Protein AF-A0A6J6YRR7-F1 (afdb_monomer)

Structure (mmCIF, N/CA/C/O backbone):
data_AF-A0A6J6YRR7-F1
#
_entry.id   AF-A0A6J6YRR7-F1
#
loop_
_atom_site.group_PDB
_atom_site.id
_atom_site.type_symbol
_atom_site.label_atom_id
_atom_site.label_alt_id
_at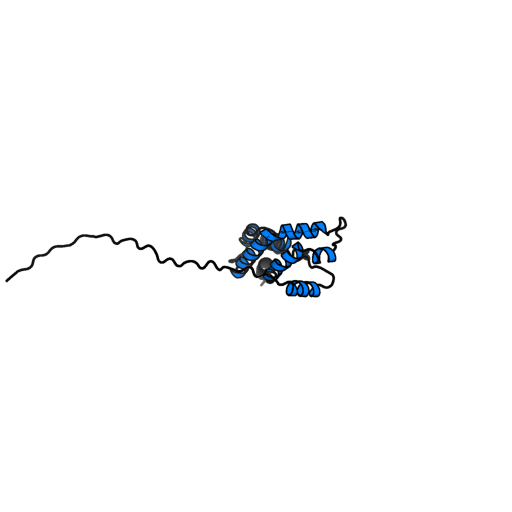om_site.label_comp_id
_atom_site.label_asym_id
_atom_site.label_entity_id
_atom_site.label_seq_id
_atom_site.pdbx_PDB_ins_code
_atom_site.Cartn_x
_atom_site.Cartn_y
_atom_site.Cartn_z
_atom_site.occupancy
_atom_site.B_iso_or_equiv
_atom_site.auth_seq_id
_atom_site.auth_comp_id
_atom_site.auth_asym_id
_atom_site.auth_atom_id
_atom_site.pdbx_PDB_model_num
ATOM 1 N N . MET A 1 1 ? 14.127 -62.989 69.187 1.00 40.19 1 MET A N 1
ATOM 2 C CA . MET A 1 1 ? 12.974 -62.070 69.131 1.00 40.19 1 MET A CA 1
ATOM 3 C C . MET A 1 1 ? 13.536 -60.659 69.086 1.00 40.19 1 MET A C 1
ATOM 5 O O . MET A 1 1 ? 14.248 -60.331 70.026 1.00 40.19 1 MET A O 1
ATOM 9 N N . PRO A 1 2 ? 13.349 -59.886 68.006 1.00 42.28 2 PRO A N 1
ATOM 10 C CA . PRO A 1 2 ? 13.650 -58.460 68.004 1.00 42.28 2 PRO A CA 1
ATOM 11 C C . PRO A 1 2 ? 12.367 -57.626 68.143 1.00 42.28 2 PRO A C 1
ATOM 13 O O . PRO A 1 2 ? 11.357 -57.922 67.504 1.00 42.28 2 PRO A O 1
ATOM 16 N N . GLU A 1 3 ? 12.442 -56.594 68.981 1.00 39.50 3 GLU A N 1
ATOM 17 C CA . GLU A 1 3 ? 11.478 -55.496 69.088 1.00 39.50 3 GLU A CA 1
ATOM 18 C C . GLU A 1 3 ? 11.949 -54.287 68.267 1.00 39.50 3 GLU A C 1
ATOM 20 O O . GLU A 1 3 ? 13.121 -54.160 67.909 1.00 39.50 3 GLU A O 1
ATOM 25 N N . VAL A 1 4 ? 10.979 -53.443 67.934 1.00 43.88 4 VAL A N 1
ATOM 26 C CA . VAL A 1 4 ? 11.021 -52.319 66.996 1.00 43.88 4 VAL A CA 1
ATOM 27 C C . VAL A 1 4 ? 11.189 -51.009 67.767 1.00 43.88 4 VAL A C 1
ATOM 29 O O . VAL A 1 4 ? 10.470 -50.806 68.738 1.00 43.88 4 VAL A O 1
ATOM 32 N N . GLU A 1 5 ? 12.018 -50.080 67.276 1.00 38.06 5 GLU A N 1
ATOM 33 C CA . GLU A 1 5 ? 11.940 -48.653 67.631 1.00 38.06 5 GLU A CA 1
ATOM 34 C C . GLU A 1 5 ? 12.161 -47.723 66.419 1.00 38.06 5 GLU A C 1
ATOM 36 O O . GLU A 1 5 ? 12.874 -48.041 65.468 1.00 38.06 5 GLU A O 1
ATOM 41 N N . CYS A 1 6 ? 11.474 -46.576 66.484 1.00 35.06 6 CYS A N 1
ATOM 42 C CA . CYS A 1 6 ? 11.347 -45.478 65.521 1.00 35.06 6 CYS A CA 1
ATOM 43 C C . CYS A 1 6 ? 12.649 -44.749 65.161 1.00 35.06 6 CYS A C 1
ATOM 45 O O . CYS A 1 6 ? 13.442 -44.454 66.051 1.00 35.06 6 CYS A O 1
ATOM 47 N N . THR A 1 7 ? 12.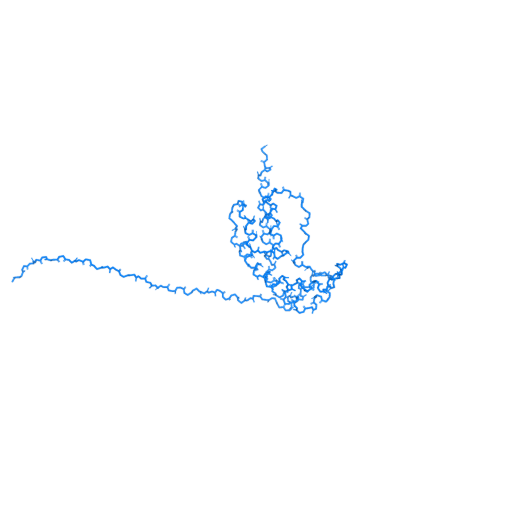739 -44.199 63.937 1.00 35.88 7 THR A N 1
ATOM 48 C CA . THR A 1 7 ? 13.213 -42.808 63.751 1.00 35.88 7 THR A CA 1
ATOM 49 C C . THR A 1 7 ? 12.774 -42.164 62.425 1.00 35.88 7 THR A C 1
ATOM 51 O O . THR A 1 7 ? 12.794 -42.769 61.357 1.00 35.88 7 THR A O 1
ATOM 54 N N . THR A 1 8 ? 12.391 -40.894 62.544 1.00 36.75 8 THR A N 1
ATOM 55 C CA . THR A 1 8 ? 12.019 -39.877 61.550 1.00 36.75 8 THR A CA 1
ATOM 56 C C . THR A 1 8 ? 13.161 -39.537 60.575 1.00 36.75 8 THR A C 1
ATOM 58 O O . THR A 1 8 ? 14.308 -39.443 61.002 1.00 36.75 8 THR A O 1
ATOM 61 N N . THR A 1 9 ? 12.867 -39.276 59.291 1.00 40.22 9 THR A N 1
ATOM 62 C CA . THR A 1 9 ? 13.834 -38.737 58.305 1.00 40.22 9 THR A CA 1
ATOM 63 C C . THR A 1 9 ? 13.429 -37.340 57.823 1.00 40.22 9 THR A C 1
ATOM 65 O O . THR A 1 9 ? 12.266 -37.084 57.517 1.00 40.22 9 THR A O 1
ATOM 68 N N . THR A 1 10 ? 14.423 -36.453 57.783 1.00 35.19 10 THR A N 1
ATOM 69 C CA . THR A 1 10 ? 14.395 -35.023 57.440 1.00 35.19 10 THR A CA 1
ATOM 70 C C . THR A 1 10 ? 14.374 -34.761 55.924 1.00 35.19 10 THR A C 1
ATOM 72 O O . THR A 1 10 ? 14.828 -35.581 55.132 1.00 35.19 10 THR A O 1
ATOM 75 N N . GLN A 1 11 ? 13.876 -33.574 55.557 1.00 31.16 11 GLN A N 1
ATOM 76 C CA . GLN A 1 11 ? 13.869 -32.923 54.238 1.00 31.16 11 GLN A CA 1
ATOM 77 C C . GLN A 1 11 ? 15.124 -33.130 53.368 1.00 31.16 11 GLN A C 1
ATOM 79 O O . GLN A 1 11 ? 16.243 -32.853 53.794 1.00 31.16 11 GLN A O 1
ATOM 84 N N . GLY A 1 12 ? 14.886 -33.439 52.089 1.00 30.11 12 GLY A N 1
ATOM 85 C CA . GLY A 1 12 ? 15.778 -33.155 50.964 1.00 30.11 12 GLY A CA 1
ATOM 86 C C . GLY A 1 12 ? 15.000 -32.396 49.885 1.00 30.11 12 GLY A C 1
ATOM 87 O O . GLY A 1 12 ? 13.940 -32.844 49.449 1.00 30.11 12 GLY A O 1
ATOM 88 N N . ALA A 1 13 ? 15.493 -31.215 49.514 1.00 33.47 13 ALA A N 1
ATOM 89 C CA . ALA A 1 13 ? 14.922 -30.341 48.496 1.00 33.47 13 ALA A CA 1
ATOM 90 C C . ALA A 1 13 ? 14.885 -31.026 47.116 1.00 33.47 13 ALA A C 1
ATOM 92 O O . ALA A 1 13 ? 15.845 -31.683 46.717 1.00 33.47 13 ALA A O 1
ATOM 93 N N . SER A 1 14 ? 13.776 -30.862 46.389 1.00 33.53 14 SER A N 1
ATOM 94 C CA . SER A 1 14 ? 13.636 -31.361 45.016 1.00 33.53 14 SER A CA 1
ATOM 95 C C . SER A 1 14 ? 14.377 -30.462 44.014 1.00 33.53 14 SER A C 1
ATOM 97 O O . SER A 1 14 ? 14.326 -29.239 44.153 1.00 33.53 14 SER A O 1
ATOM 99 N N . PRO A 1 15 ? 15.048 -31.046 43.005 1.00 37.66 15 PRO A N 1
ATOM 100 C CA . PRO A 1 15 ? 15.799 -30.312 41.996 1.00 37.66 15 PRO A CA 1
ATOM 101 C C . PRO A 1 15 ? 14.895 -29.687 40.922 1.00 37.66 15 PRO A C 1
ATOM 103 O O . PRO A 1 15 ? 13.922 -30.283 40.460 1.00 37.66 15 PRO A O 1
ATOM 106 N N . THR A 1 16 ? 15.283 -28.484 40.502 1.00 35.97 16 THR A N 1
ATOM 107 C CA . THR A 1 16 ? 14.819 -27.753 39.318 1.00 35.97 16 THR A CA 1
ATOM 108 C C . THR A 1 16 ? 14.891 -28.625 38.064 1.00 35.97 16 THR A C 1
ATOM 110 O O . THR A 1 16 ? 15.955 -29.140 37.726 1.00 35.97 16 THR A O 1
ATOM 113 N N . THR A 1 17 ? 13.776 -28.758 37.347 1.00 34.59 17 THR A N 1
ATOM 114 C CA . THR A 1 17 ? 13.722 -29.364 36.010 1.00 34.59 17 THR A CA 1
ATOM 115 C C . THR A 1 17 ? 13.742 -28.261 34.956 1.00 34.59 17 THR A C 1
ATOM 117 O O . THR A 1 17 ? 12.788 -27.501 34.812 1.00 34.59 17 THR A O 1
ATOM 120 N N . THR A 1 18 ? 14.849 -28.191 34.220 1.00 34.31 18 THR A N 1
ATOM 121 C CA . THR A 1 18 ? 14.978 -27.469 32.950 1.00 34.31 18 THR A CA 1
ATOM 122 C C . THR A 1 18 ? 14.981 -28.496 31.815 1.00 34.31 18 THR A C 1
ATOM 124 O O . THR A 1 18 ? 15.499 -29.596 31.991 1.00 34.31 18 THR A O 1
ATOM 127 N N . GLN A 1 19 ? 14.468 -28.066 30.658 1.00 30.75 19 GLN A N 1
ATOM 128 C CA . GLN A 1 19 ? 14.579 -28.653 29.315 1.00 30.75 19 GLN A CA 1
ATOM 129 C C . GLN A 1 19 ? 13.568 -29.734 28.897 1.00 30.75 19 GLN A C 1
ATOM 131 O O . GLN A 1 19 ? 13.767 -30.935 29.049 1.00 30.75 19 GLN A O 1
ATOM 136 N N . GLY A 1 20 ? 12.530 -29.260 28.207 1.00 30.28 20 GLY A N 1
ATOM 137 C CA . GLY A 1 20 ? 12.087 -29.848 26.947 1.00 30.28 20 GLY A CA 1
ATOM 138 C C . GLY A 1 20 ? 12.150 -28.756 25.881 1.00 30.28 20 GLY A C 1
ATOM 139 O O . GLY A 1 20 ? 11.204 -27.985 25.740 1.00 30.28 20 GLY A O 1
ATOM 140 N N . ASP A 1 21 ? 13.290 -28.652 25.195 1.00 37.56 21 ASP A N 1
ATOM 141 C CA . ASP A 1 21 ? 13.473 -27.791 24.028 1.00 37.56 21 ASP A CA 1
ATOM 142 C C . ASP A 1 21 ? 12.488 -28.223 22.937 1.00 37.56 21 ASP A C 1
ATOM 144 O O . ASP A 1 21 ? 12.713 -29.195 22.218 1.00 37.56 21 ASP A O 1
ATOM 148 N N . THR A 1 22 ? 11.378 -27.496 22.800 1.00 34.25 22 THR A N 1
ATOM 149 C CA . THR A 1 22 ? 10.656 -27.483 21.528 1.00 34.25 22 THR A CA 1
ATOM 150 C C . THR A 1 22 ? 11.419 -26.506 20.657 1.00 34.25 22 THR A C 1
ATOM 152 O O . THR A 1 22 ? 11.227 -25.295 20.742 1.00 34.25 22 THR A O 1
ATOM 155 N N . GLN A 1 23 ? 12.370 -27.053 19.903 1.00 38.16 23 GLN A N 1
ATOM 156 C CA . GLN A 1 23 ? 13.025 -26.398 18.786 1.00 38.16 23 GLN A CA 1
ATOM 157 C C . GLN A 1 23 ? 11.933 -25.732 17.950 1.00 38.16 23 GLN A C 1
ATOM 159 O O . GLN A 1 23 ? 11.142 -26.400 17.288 1.00 38.16 23 GLN A O 1
ATOM 164 N N . GLY A 1 24 ? 11.828 -24.411 18.093 1.00 35.88 24 GLY A N 1
ATOM 165 C CA . GLY A 1 24 ? 10.937 -23.601 17.295 1.00 35.88 24 GLY A CA 1
ATOM 166 C C . GLY A 1 24 ? 11.372 -23.766 15.854 1.00 35.88 24 GLY A C 1
ATOM 167 O O . GLY A 1 24 ? 12.400 -23.215 15.456 1.00 35.88 24 GLY A O 1
ATOM 168 N N . ASP A 1 25 ? 10.602 -24.537 15.093 1.00 33.16 25 ASP A N 1
ATOM 169 C CA . ASP A 1 25 ? 10.588 -24.430 13.647 1.00 33.16 25 ASP A CA 1
ATOM 170 C C . ASP A 1 25 ? 10.243 -22.977 13.348 1.00 33.16 25 ASP A C 1
ATOM 172 O O . ASP A 1 25 ? 9.086 -22.560 13.356 1.00 33.16 25 ASP A O 1
ATOM 176 N N . THR A 1 26 ? 11.281 -22.166 13.163 1.00 35.84 26 THR A N 1
ATOM 177 C CA . THR A 1 26 ? 11.137 -20.875 12.515 1.00 35.84 26 THR A CA 1
ATOM 178 C C . THR A 1 26 ? 10.636 -21.245 11.130 1.00 35.84 26 THR A C 1
ATOM 180 O O . THR A 1 26 ? 11.387 -21.915 10.411 1.00 35.84 26 THR A O 1
ATOM 183 N N . PRO A 1 27 ? 9.383 -20.925 10.754 1.00 37.59 27 PRO A N 1
ATOM 184 C CA . PRO A 1 27 ? 8.909 -21.262 9.430 1.00 37.59 27 PRO A CA 1
ATOM 185 C C . PRO A 1 27 ? 9.862 -20.574 8.464 1.00 37.59 27 PRO A C 1
ATOM 187 O O . PRO A 1 27 ? 9.909 -19.346 8.372 1.00 37.59 27 PRO A O 1
ATOM 190 N N . THR A 1 28 ? 10.679 -21.383 7.791 1.00 37.84 28 THR A N 1
ATOM 191 C CA . THR A 1 28 ? 11.497 -20.917 6.685 1.00 37.84 28 THR A CA 1
ATOM 192 C C . THR A 1 28 ? 10.497 -20.678 5.573 1.00 37.84 28 THR A C 1
ATOM 194 O O . THR A 1 28 ? 10.196 -21.557 4.771 1.00 37.84 28 THR A O 1
ATOM 197 N N . THR A 1 29 ? 9.876 -19.504 5.613 1.00 47.28 29 THR A N 1
ATOM 198 C CA . THR A 1 29 ? 9.046 -19.010 4.532 1.00 47.28 29 THR A CA 1
ATOM 199 C C . THR A 1 29 ? 10.024 -18.704 3.420 1.00 47.28 29 THR A C 1
ATOM 201 O O . THR A 1 29 ? 10.655 -17.652 3.385 1.00 47.28 29 THR A O 1
ATOM 204 N N . THR A 1 30 ? 10.244 -19.684 2.542 1.00 48.25 30 THR A N 1
ATOM 205 C CA . THR A 1 30 ? 10.817 -19.384 1.237 1.00 48.25 30 THR A CA 1
ATOM 206 C C . THR A 1 30 ? 9.994 -18.222 0.692 1.00 48.25 30 THR A C 1
ATOM 208 O O . THR A 1 30 ? 8.770 -18.370 0.606 1.00 48.25 30 THR A O 1
ATOM 211 N N . PRO A 1 31 ? 10.609 -17.058 0.416 1.00 61.34 31 PRO A N 1
ATOM 212 C CA . PRO A 1 31 ? 9.874 -15.941 -0.140 1.00 61.34 31 PRO A CA 1
ATOM 213 C C . PRO A 1 31 ? 9.195 -16.444 -1.407 1.00 61.34 31 PRO A C 1
ATOM 215 O O . PRO A 1 31 ? 9.868 -16.910 -2.327 1.00 61.34 31 PRO A O 1
ATOM 218 N N . ILE A 1 32 ? 7.866 -16.431 -1.417 1.00 75.12 32 ILE A N 1
ATOM 219 C CA . ILE A 1 32 ? 7.122 -16.698 -2.638 1.00 75.12 32 ILE A CA 1
ATOM 220 C C . ILE A 1 32 ? 7.448 -15.519 -3.546 1.00 75.12 32 ILE A C 1
ATOM 222 O O . ILE A 1 32 ? 7.297 -14.370 -3.136 1.00 75.12 32 ILE A O 1
ATOM 226 N N . THR A 1 33 ? 7.960 -15.801 -4.736 1.00 85.44 33 THR A N 1
ATOM 227 C CA . THR A 1 33 ? 8.219 -14.801 -5.768 1.00 85.44 33 THR A CA 1
ATOM 228 C C . THR A 1 33 ? 7.406 -15.166 -6.995 1.00 85.44 33 THR A C 1
ATOM 230 O O . THR A 1 33 ? 7.372 -16.331 -7.392 1.00 85.44 33 THR A O 1
ATOM 233 N N . ALA A 1 34 ? 6.744 -14.181 -7.595 1.00 85.69 34 ALA A N 1
ATOM 234 C CA . ALA A 1 34 ? 6.052 -14.398 -8.854 1.00 85.69 34 ALA A CA 1
ATOM 235 C C . ALA A 1 34 ? 7.066 -14.659 -9.976 1.00 85.69 34 ALA A C 1
ATOM 237 O O . ALA A 1 34 ? 8.134 -14.040 -10.056 1.00 85.69 34 ALA A O 1
ATOM 238 N N . SER A 1 35 ? 6.727 -15.605 -10.839 1.00 89.12 35 SER A N 1
ATOM 239 C CA . SER A 1 35 ? 7.466 -15.927 -12.049 1.00 89.12 35 SER A CA 1
ATOM 240 C C . SER A 1 35 ? 7.351 -14.809 -13.088 1.00 89.12 35 SER A C 1
ATOM 242 O O . SER A 1 35 ? 6.430 -13.994 -13.064 1.00 89.12 35 SER A O 1
ATOM 244 N N . ASN A 1 36 ? 8.263 -14.796 -14.066 1.00 86.94 36 ASN A N 1
ATOM 245 C CA . ASN A 1 36 ? 8.164 -13.860 -15.192 1.00 86.94 36 ASN A CA 1
ATOM 246 C C . ASN A 1 36 ? 6.840 -14.010 -15.956 1.00 86.94 36 ASN A C 1
ATOM 248 O O . ASN A 1 36 ? 6.305 -13.003 -16.395 1.00 86.94 36 ASN A O 1
ATOM 252 N N . GLY A 1 37 ? 6.306 -15.234 -16.070 1.00 87.88 37 GLY A N 1
ATOM 253 C CA . GLY A 1 37 ? 5.009 -15.473 -16.705 1.00 87.88 37 GLY A CA 1
ATOM 254 C C . GLY A 1 37 ? 3.865 -14.796 -15.951 1.00 87.88 37 GLY A C 1
ATOM 255 O O . GLY A 1 37 ? 3.089 -14.074 -16.557 1.00 87.88 37 GLY A O 1
ATOM 256 N N . GLU A 1 38 ? 3.820 -14.930 -14.622 1.00 89.94 38 GLU A N 1
ATOM 257 C CA . GLU A 1 38 ? 2.808 -14.256 -13.791 1.00 89.94 38 GLU A CA 1
ATOM 258 C C . GLU A 1 38 ? 2.916 -12.726 -13.855 1.00 89.94 38 GLU A C 1
ATOM 260 O O . GLU A 1 38 ? 1.902 -12.031 -13.852 1.00 89.94 38 GLU A O 1
ATOM 265 N N . ILE A 1 39 ? 4.138 -12.193 -13.938 1.00 89.62 39 ILE A N 1
ATOM 266 C CA . ILE A 1 39 ? 4.376 -10.754 -14.114 1.00 89.62 39 ILE A CA 1
ATOM 267 C C . ILE A 1 39 ? 3.859 -10.286 -15.477 1.00 89.62 39 ILE A C 1
ATOM 269 O O . ILE A 1 39 ? 3.186 -9.260 -15.555 1.00 89.62 39 ILE A O 1
ATOM 273 N N . ASP A 1 40 ? 4.164 -11.027 -16.542 1.00 88.88 40 ASP A N 1
ATOM 274 C CA . ASP A 1 40 ? 3.745 -10.701 -17.906 1.00 88.88 40 ASP A CA 1
ATOM 275 C C . ASP A 1 40 ? 2.217 -10.775 -18.047 1.00 88.88 40 ASP A C 1
ATOM 277 O O . ASP A 1 40 ? 1.609 -9.857 -18.597 1.00 88.88 40 ASP A O 1
ATOM 281 N N . ASP A 1 41 ? 1.593 -11.808 -17.476 1.00 89.00 41 ASP A N 1
ATOM 282 C CA . ASP A 1 41 ? 0.139 -11.973 -17.440 1.00 89.00 41 ASP A CA 1
ATOM 283 C C . ASP A 1 41 ? -0.534 -10.842 -16.656 1.00 89.00 41 ASP A C 1
ATOM 285 O O . ASP A 1 41 ? -1.543 -10.291 -17.102 1.00 89.00 41 ASP A O 1
ATOM 289 N N . TRP A 1 42 ? 0.025 -10.461 -15.501 1.00 87.12 42 TRP A N 1
ATOM 290 C CA . TRP A 1 42 ? -0.490 -9.339 -14.720 1.00 87.12 42 TRP A CA 1
ATOM 291 C C . TRP A 1 42 ? -0.386 -8.026 -15.496 1.00 87.12 42 TRP A C 1
ATOM 293 O O . TRP A 1 42 ? -1.356 -7.277 -15.547 1.00 87.12 42 TRP A O 1
ATOM 303 N N . LEU A 1 43 ? 0.751 -7.758 -16.145 1.00 85.50 43 LEU A N 1
ATOM 304 C CA . LEU A 1 43 ? 0.954 -6.554 -16.955 1.00 85.50 43 LEU A CA 1
ATOM 305 C C . LEU A 1 43 ? 0.007 -6.502 -18.162 1.00 85.50 43 LEU A C 1
ATOM 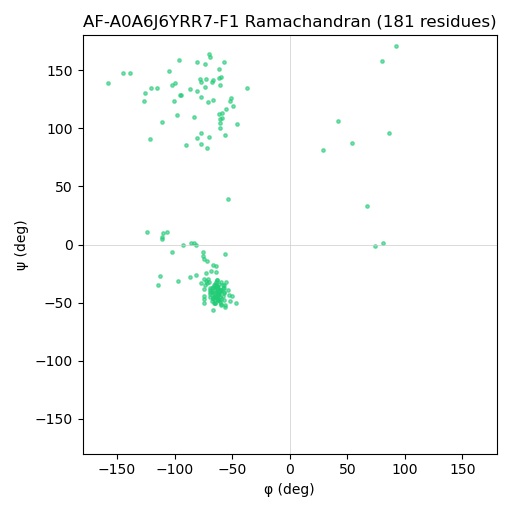307 O O . LEU A 1 43 ? -0.549 -5.445 -18.458 1.00 85.50 43 LEU A O 1
ATOM 311 N N . ALA A 1 44 ? -0.224 -7.635 -18.830 1.00 85.94 44 ALA A N 1
ATOM 312 C CA . ALA A 1 44 ? -1.136 -7.726 -19.968 1.00 85.94 44 ALA A CA 1
ATOM 313 C C . ALA A 1 44 ? -2.593 -7.402 -19.590 1.00 85.94 44 ALA A C 1
ATOM 315 O O . ALA A 1 44 ? -3.333 -6.847 -20.399 1.00 85.94 44 ALA A O 1
ATOM 316 N N . GLN A 1 45 ? -3.003 -7.691 -18.350 1.00 83.25 45 GLN A N 1
ATOM 317 C CA . GLN A 1 45 ? -4.347 -7.385 -17.842 1.00 83.25 45 GLN A CA 1
ATOM 318 C C . GLN A 1 45 ? -4.569 -5.898 -17.516 1.00 83.25 45 GLN A C 1
ATOM 320 O O . GLN A 1 45 ? -5.685 -5.519 -17.161 1.00 83.25 45 GLN A O 1
ATOM 325 N N . LYS A 1 46 ? -3.531 -5.055 -17.589 1.00 76.75 46 LYS A N 1
ATOM 326 C CA . LYS A 1 46 ? -3.594 -3.641 -17.187 1.00 76.75 46 LYS A CA 1
ATOM 327 C C . LYS A 1 46 ? -3.600 -2.635 -18.350 1.00 76.75 46 LYS A C 1
ATOM 329 O O . LYS A 1 46 ? -3.495 -1.440 -18.111 1.00 76.75 46 LYS A O 1
ATOM 334 N N . ASP A 1 47 ? -3.777 -3.123 -19.579 1.00 57.22 47 ASP A N 1
ATOM 335 C CA . ASP A 1 47 ? -4.083 -2.389 -20.824 1.00 57.22 47 ASP A CA 1
ATOM 336 C C . ASP A 1 47 ? -3.570 -0.933 -20.906 1.00 57.22 47 ASP A C 1
ATOM 338 O O . ASP A 1 47 ? -4.292 0.032 -20.656 1.00 57.22 47 ASP A O 1
ATOM 342 N N . GLY A 1 48 ? -2.288 -0.762 -21.249 1.00 55.00 48 GLY A N 1
ATOM 343 C CA . GLY A 1 48 ? -1.694 0.555 -21.533 1.00 55.00 48 GLY A CA 1
ATOM 344 C C . GLY A 1 48 ? -1.427 1.444 -20.312 1.00 55.00 48 GLY A C 1
ATOM 345 O O . GLY A 1 48 ? -0.866 2.529 -20.459 1.00 55.00 48 GLY A O 1
ATOM 346 N N . PHE A 1 49 ? -1.767 0.980 -19.111 1.00 58.59 49 PHE A N 1
ATOM 347 C CA . PHE A 1 49 ? -1.463 1.632 -17.847 1.00 58.59 49 PHE A CA 1
ATOM 348 C C . PHE A 1 49 ? -0.729 0.643 -16.947 1.00 58.59 49 PHE A C 1
ATOM 350 O O . PHE A 1 49 ? -1.163 -0.487 -16.746 1.00 58.59 49 PHE A O 1
ATOM 357 N N . VAL A 1 50 ? 0.394 1.051 -16.367 1.00 58.38 50 VAL A N 1
ATOM 358 C CA . VAL A 1 50 ? 0.896 0.337 -15.195 1.00 58.38 50 VAL A CA 1
ATOM 359 C C . VAL A 1 50 ? 0.130 0.922 -14.018 1.00 58.38 50 VAL A C 1
ATOM 361 O O . VAL A 1 50 ? 0.385 2.086 -13.702 1.00 58.38 50 VAL A O 1
ATOM 364 N N . PRO A 1 51 ? -0.800 0.193 -13.367 1.00 58.66 51 PRO A N 1
ATOM 365 C CA . PRO A 1 51 ? -1.310 0.649 -12.095 1.00 58.66 51 PRO A CA 1
ATOM 366 C C . PRO A 1 51 ? -0.105 0.742 -11.197 1.00 58.66 51 PRO A C 1
ATOM 368 O O . PRO A 1 51 ? 0.552 -0.264 -10.930 1.00 58.66 51 PRO A O 1
ATOM 371 N N . ASP A 1 52 ? 0.221 1.968 -10.813 1.00 65.81 52 ASP A N 1
ATOM 372 C CA . ASP A 1 52 ? 1.141 2.178 -9.727 1.00 65.81 52 ASP A CA 1
ATOM 373 C C . ASP A 1 52 ? 0.475 1.512 -8.517 1.00 65.81 52 ASP A C 1
ATOM 375 O O . ASP A 1 52 ? -0.559 1.987 -8.041 1.00 65.81 52 ASP A O 1
ATOM 379 N N . PRO A 1 53 ? 0.999 0.365 -8.050 1.00 64.62 53 PRO A N 1
ATOM 380 C CA . PRO A 1 53 ? 0.327 -0.404 -7.010 1.00 64.62 53 PRO A CA 1
ATOM 381 C C . PRO A 1 53 ? 0.308 0.355 -5.677 1.00 64.62 53 PRO A C 1
ATOM 383 O O . PRO A 1 53 ? -0.490 0.057 -4.784 1.00 64.62 53 PRO A O 1
ATOM 386 N N . MET A 1 54 ? 1.181 1.358 -5.573 1.00 71.06 54 MET A N 1
ATOM 387 C CA . MET A 1 54 ? 1.340 2.284 -4.466 1.00 71.06 54 MET A CA 1
ATOM 388 C C . MET A 1 54 ? 0.708 3.651 -4.763 1.00 71.06 54 MET A C 1
ATOM 390 O O . MET A 1 54 ? 0.581 4.468 -3.865 1.00 71.06 54 MET A O 1
ATOM 394 N N . TYR A 1 55 ? 0.221 3.911 -5.974 1.00 65.44 55 TYR A N 1
ATOM 395 C CA . TYR A 1 55 ? -0.587 5.089 -6.247 1.00 65.44 55 TYR A CA 1
ATOM 396 C C . TYR A 1 55 ? -2.037 4.771 -5.946 1.00 65.44 55 TYR A C 1
ATOM 398 O O . TYR A 1 55 ? -2.603 3.739 -6.319 1.00 65.44 55 TYR A O 1
ATOM 406 N N . GLY A 1 56 ? -2.643 5.703 -5.251 1.00 56.12 56 GLY A N 1
ATOM 407 C CA . GLY A 1 56 ? -4.068 5.892 -5.243 1.00 56.12 56 GLY A CA 1
ATOM 408 C C . GLY A 1 56 ? -4.287 7.387 -5.134 1.00 56.12 56 GLY A C 1
ATOM 409 O O . GLY A 1 56 ? -3.499 8.103 -4.504 1.00 56.12 56 GLY A O 1
ATOM 410 N N . ASP A 1 57 ? -5.361 7.847 -5.742 1.00 55.69 57 ASP A N 1
ATOM 411 C CA . ASP A 1 57 ? -6.118 8.927 -5.142 1.00 55.69 57 ASP A CA 1
ATOM 412 C C . ASP A 1 57 ? -6.992 8.253 -4.069 1.00 55.69 57 ASP A C 1
ATOM 414 O O . ASP A 1 57 ? -7.600 7.223 -4.388 1.00 55.69 57 ASP A O 1
ATOM 418 N N . PRO A 1 58 ? -7.054 8.757 -2.823 1.00 53.72 58 PRO A N 1
ATOM 419 C CA . PRO A 1 58 ? -7.981 8.230 -1.828 1.00 53.72 58 PRO A CA 1
ATOM 420 C C . PRO A 1 58 ? -9.451 8.257 -2.282 1.00 53.72 58 PRO A C 1
ATOM 422 O O . PRO A 1 58 ? -10.277 7.675 -1.591 1.00 53.72 58 PRO A O 1
ATOM 425 N N . ALA A 1 59 ? -9.754 8.885 -3.430 1.00 46.97 59 ALA A N 1
ATOM 426 C CA . ALA A 1 59 ? -11.055 8.962 -4.079 1.00 46.97 59 ALA A CA 1
ATOM 427 C C . ALA A 1 59 ? -12.111 9.500 -3.114 1.00 46.97 59 ALA A C 1
ATOM 429 O O . ALA A 1 59 ? -12.804 8.755 -2.436 1.00 46.97 59 ALA A O 1
ATOM 430 N N . ASP A 1 60 ? -12.192 10.828 -3.093 1.00 47.97 60 ASP A N 1
ATOM 431 C CA . ASP A 1 60 ? -13.173 11.664 -2.416 1.00 47.97 60 ASP A CA 1
ATOM 432 C C . ASP A 1 60 ? -13.588 11.254 -0.987 1.00 47.97 60 ASP A C 1
ATOM 434 O O . ASP A 1 60 ? -14.426 10.388 -0.743 1.00 47.97 60 ASP A O 1
ATOM 438 N N . TYR A 1 61 ? -13.064 12.046 -0.050 1.00 55.59 61 TYR A N 1
ATOM 439 C CA . TYR A 1 61 ? -13.357 12.202 1.379 1.00 55.59 61 TYR A CA 1
ATOM 440 C C . TYR A 1 61 ? -14.839 12.475 1.741 1.00 55.59 61 TYR A C 1
ATOM 442 O O . TYR A 1 61 ? -15.124 13.324 2.586 1.00 55.59 61 TYR A O 1
ATOM 450 N N . TYR A 1 62 ? -15.811 11.838 1.086 1.00 51.00 62 TYR A N 1
ATOM 451 C CA . TYR A 1 62 ? -17.229 12.174 1.245 1.00 51.00 62 TYR A CA 1
ATOM 452 C C . T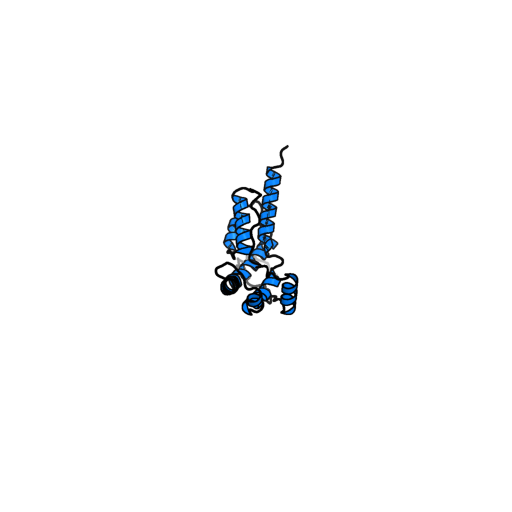YR A 1 62 ? -17.824 11.744 2.594 1.00 51.00 62 TYR A C 1
ATOM 454 O O . TYR A 1 62 ? -18.902 12.221 2.947 1.00 51.00 62 TYR A O 1
ATOM 462 N N . GLU A 1 63 ? -17.141 10.890 3.359 1.00 63.25 63 GLU A N 1
ATOM 463 C CA . GLU A 1 63 ? -17.625 10.392 4.648 1.00 63.25 63 GLU A CA 1
ATOM 464 C C . GLU A 1 63 ? -16.782 10.963 5.799 1.00 63.25 63 GLU A C 1
ATOM 466 O O . GLU A 1 63 ? -15.645 10.560 6.030 1.00 63.25 63 GLU A O 1
ATOM 471 N N . ASP A 1 64 ? -17.346 11.930 6.532 1.00 76.75 64 ASP A N 1
ATOM 472 C CA . ASP A 1 64 ? -16.784 12.393 7.804 1.00 76.75 64 ASP A CA 1
ATOM 473 C C . ASP A 1 64 ? -17.107 11.368 8.902 1.00 76.75 64 ASP A C 1
ATOM 475 O O . ASP A 1 64 ? -18.193 11.359 9.490 1.00 76.75 64 ASP A O 1
ATOM 479 N N . PHE A 1 65 ? -16.156 10.471 9.164 1.00 75.50 65 PHE A N 1
ATOM 480 C CA . PHE A 1 65 ? -16.254 9.478 10.236 1.00 75.50 65 PHE A CA 1
ATOM 481 C C . PHE A 1 65 ? -15.881 10.038 11.626 1.00 75.50 65 PHE A C 1
ATOM 483 O O . PHE A 1 65 ? -15.927 9.305 12.622 1.00 75.50 65 PHE A O 1
ATOM 490 N N . GLY A 1 66 ? -15.506 11.320 11.712 1.00 84.62 66 GLY A N 1
ATOM 491 C CA . GLY A 1 66 ? -14.910 11.955 12.885 1.00 84.62 66 GLY A CA 1
ATOM 492 C C . GLY A 1 66 ? -13.408 11.684 13.038 1.00 84.62 66 GLY A C 1
ATOM 493 O O . GLY A 1 66 ? -12.884 10.684 12.546 1.00 84.62 66 GLY A O 1
ATOM 494 N N . ASP A 1 67 ? -12.723 12.567 13.771 1.00 88.00 67 ASP A N 1
ATOM 495 C CA . ASP A 1 67 ? -11.253 12.678 13.830 1.00 88.00 67 ASP A CA 1
ATOM 496 C C . ASP A 1 67 ? -10.511 11.348 14.020 1.00 88.00 67 ASP A C 1
ATOM 498 O O . ASP A 1 67 ? -9.619 11.020 13.242 1.00 88.00 67 ASP A O 1
ATOM 502 N N . VAL A 1 68 ? -10.908 10.546 15.014 1.00 89.12 68 VAL A N 1
ATOM 503 C CA . VAL A 1 68 ? -10.244 9.267 15.331 1.00 89.12 68 VAL A CA 1
ATOM 504 C C . VAL A 1 68 ? -10.342 8.275 14.168 1.00 89.12 68 VAL A C 1
ATOM 506 O O . VAL A 1 68 ? -9.390 7.564 13.855 1.00 89.12 68 VAL A O 1
ATOM 509 N N . CYS A 1 69 ? -11.500 8.223 13.513 1.00 90.00 69 CYS A N 1
ATOM 510 C CA . CYS A 1 69 ? -11.706 7.337 12.378 1.00 90.00 69 CYS A CA 1
ATOM 511 C C . CYS A 1 69 ? -11.004 7.846 11.121 1.00 90.00 69 CYS A C 1
ATOM 513 O O . CYS A 1 69 ? -10.420 7.047 10.392 1.00 90.00 69 CYS A O 1
ATOM 515 N N . MET A 1 70 ? -11.005 9.161 10.900 1.00 88.56 70 MET A N 1
ATOM 516 C CA . MET A 1 70 ? -10.273 9.776 9.795 1.00 88.56 70 MET A CA 1
ATOM 517 C C . MET A 1 70 ? -8.759 9.581 9.934 1.00 88.56 70 MET A C 1
ATOM 519 O O . MET A 1 70 ? -8.086 9.332 8.934 1.00 88.56 70 MET A O 1
ATOM 523 N N . GLU A 1 71 ? -8.218 9.614 11.154 1.00 91.38 71 GLU A N 1
ATOM 524 C CA . GLU A 1 71 ? -6.808 9.315 11.416 1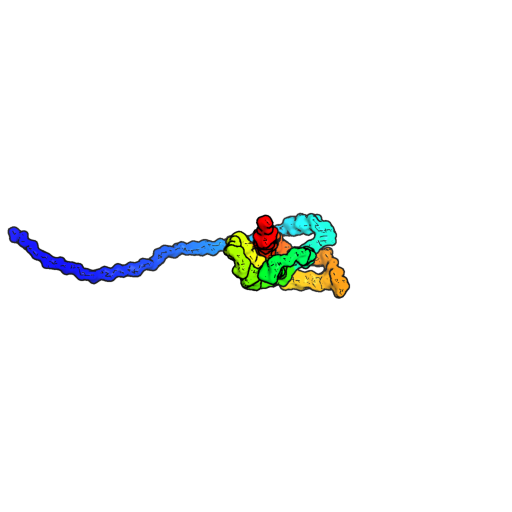.00 91.38 71 GLU A CA 1
ATOM 525 C C . GLU A 1 71 ? -6.465 7.855 11.086 1.00 91.38 71 GLU A C 1
ATOM 527 O O . GLU A 1 71 ? -5.531 7.599 10.323 1.00 91.38 71 GLU A O 1
ATOM 532 N N . ALA A 1 72 ? -7.248 6.894 11.584 1.00 92.12 72 ALA A N 1
ATOM 533 C CA . ALA A 1 72 ? -7.049 5.475 11.289 1.00 92.12 72 ALA A CA 1
ATOM 534 C C . ALA A 1 72 ? -7.167 5.160 9.788 1.00 92.12 72 ALA A C 1
ATOM 536 O O . ALA A 1 72 ? -6.332 4.4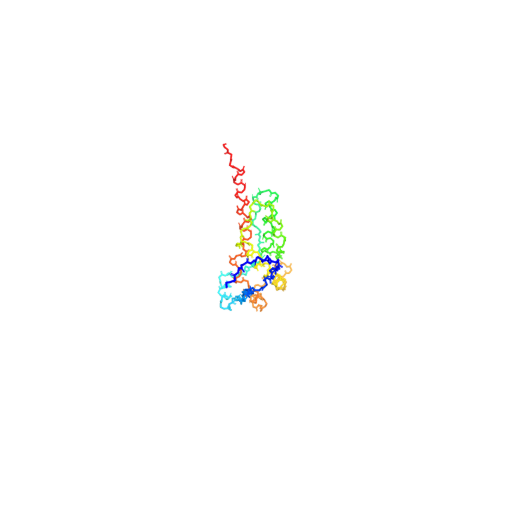50 9.216 1.00 92.12 72 ALA A O 1
ATOM 537 N N . TRP A 1 73 ? -8.191 5.712 9.138 1.00 90.44 73 TRP A N 1
ATOM 538 C CA . TRP A 1 73 ? -8.435 5.562 7.707 1.00 90.44 73 TRP A CA 1
ATOM 539 C C . TRP A 1 73 ? -7.285 6.144 6.877 1.00 90.44 73 TRP A C 1
ATOM 541 O O . TRP A 1 73 ? -6.737 5.464 6.008 1.00 90.44 73 TRP A O 1
ATOM 551 N N . GLY A 1 74 ? -6.842 7.362 7.203 1.00 89.62 74 GLY A N 1
ATOM 552 C CA . GLY A 1 74 ? -5.731 8.020 6.521 1.00 89.62 74 GLY A CA 1
ATOM 553 C C . GLY A 1 74 ? -4.407 7.282 6.708 1.00 89.62 74 GLY A C 1
ATOM 554 O O . GLY A 1 74 ? -3.692 7.041 5.741 1.00 89.62 74 GLY A O 1
ATOM 555 N N . LYS A 1 75 ? -4.083 6.847 7.929 1.00 92.81 75 LYS A N 1
ATOM 556 C CA . LYS A 1 75 ? -2.811 6.161 8.208 1.00 92.81 75 LYS A CA 1
ATOM 557 C C . LYS A 1 75 ? -2.731 4.777 7.574 1.00 92.81 75 LYS A C 1
ATOM 559 O O . LYS A 1 75 ? -1.676 4.402 7.066 1.00 92.81 75 LYS A O 1
ATOM 564 N N . THR A 1 76 ? -3.836 4.035 7.545 1.00 92.12 76 THR A N 1
ATOM 565 C CA . THR A 1 76 ? -3.902 2.757 6.816 1.00 92.12 76 THR A CA 1
ATOM 566 C C . THR A 1 76 ? -3.783 2.955 5.305 1.00 92.12 76 THR A C 1
ATOM 568 O O . THR A 1 76 ? -3.079 2.192 4.652 1.00 92.12 76 THR A O 1
ATOM 571 N N . TYR A 1 77 ? -4.350 4.028 4.754 1.00 89.38 77 TYR A N 1
ATOM 572 C CA . TYR A 1 77 ? -4.161 4.392 3.350 1.00 89.38 77 TYR A CA 1
ATOM 573 C C . TYR A 1 77 ? -2.701 4.762 3.022 1.00 89.38 77 TYR A C 1
ATOM 575 O O . TYR A 1 77 ? -2.098 4.236 2.085 1.00 89.38 77 TYR A O 1
ATOM 583 N N . GLU A 1 78 ? -2.094 5.648 3.818 1.00 88.75 78 GLU A N 1
ATOM 584 C CA . GLU A 1 78 ? -0.692 6.062 3.670 1.00 88.75 78 GLU A CA 1
ATOM 585 C C . GLU A 1 78 ? 0.272 4.872 3.793 1.00 88.75 78 GLU A C 1
ATOM 587 O O . GLU A 1 78 ? 1.313 4.828 3.140 1.00 88.75 78 GLU A O 1
ATOM 592 N N . PHE A 1 79 ? -0.069 3.873 4.597 1.00 89.94 79 PHE A N 1
ATOM 593 C CA . PHE A 1 79 ? 0.679 2.625 4.686 1.00 89.94 7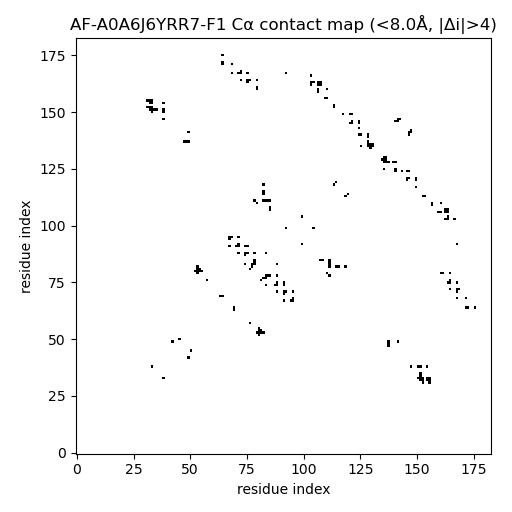9 PHE A CA 1
ATOM 594 C C . PHE A 1 79 ? 0.656 1.820 3.393 1.00 89.94 79 PHE A C 1
ATOM 596 O O . PHE A 1 79 ? 1.696 1.348 2.926 1.00 89.94 79 PHE A O 1
ATOM 603 N N . GLU A 1 80 ? -0.510 1.717 2.772 1.00 85.50 80 GLU A N 1
ATOM 604 C CA . GLU A 1 80 ? -0.712 0.956 1.543 1.00 85.50 80 GLU A CA 1
ATOM 605 C C . GLU A 1 80 ? -0.104 1.637 0.320 1.00 85.50 80 GLU A C 1
ATOM 607 O O . GLU A 1 80 ? 0.329 0.954 -0.612 1.00 85.50 80 GLU A O 1
ATOM 612 N N . LYS A 1 81 ? -0.076 2.974 0.325 1.00 83.88 81 LYS A N 1
ATOM 613 C CA . LYS A 1 81 ? 0.237 3.796 -0.850 1.00 83.88 81 LYS A CA 1
ATOM 614 C C . LYS A 1 81 ? 1.534 4.591 -0.733 1.00 83.88 81 LYS A C 1
ATOM 616 O O . LYS A 1 81 ? 2.273 4.746 -1.695 1.00 83.88 81 LYS A O 1
ATOM 621 N N . LEU A 1 82 ? 1.875 5.065 0.457 1.00 82.94 82 LEU A N 1
ATOM 622 C CA . LEU A 1 82 ? 3.023 5.954 0.666 1.00 82.94 82 LEU A CA 1
ATOM 623 C C . LEU A 1 82 ? 4.170 5.295 1.439 1.00 82.94 82 LEU A C 1
ATOM 625 O O . LEU A 1 82 ? 5.151 5.972 1.758 1.00 82.94 82 LEU A O 1
ATOM 629 N N . GLY A 1 83 ? 4.072 3.991 1.710 1.00 80.62 83 GLY A N 1
ATOM 630 C CA . GLY A 1 83 ? 5.115 3.228 2.390 1.00 80.62 83 GLY A CA 1
ATOM 631 C C . GLY A 1 83 ? 5.308 3.638 3.850 1.00 80.62 83 GLY A C 1
ATOM 632 O O . GLY A 1 83 ? 6.440 3.613 4.335 1.00 80.62 83 GLY A O 1
ATOM 633 N N . LEU A 1 84 ? 4.228 4.043 4.531 1.00 85.81 84 LEU A N 1
ATOM 634 C CA . LEU A 1 84 ? 4.252 4.359 5.962 1.00 85.81 84 LEU A CA 1
ATOM 635 C C . LEU A 1 84 ? 4.747 3.159 6.794 1.00 85.81 84 LEU A C 1
ATOM 637 O O . LEU A 1 84 ? 4.694 2.004 6.360 1.00 85.81 84 LEU A O 1
ATOM 641 N N . GLY A 1 85 ? 5.251 3.430 7.997 1.00 89.62 85 GLY A N 1
ATOM 642 C CA . GLY A 1 85 ? 5.724 2.400 8.908 1.00 89.62 85 GLY A CA 1
ATOM 643 C C . GLY A 1 85 ? 4.585 1.607 9.547 1.00 89.62 85 GLY A C 1
ATOM 644 O O . GLY A 1 85 ? 3.467 2.084 9.725 1.00 89.62 85 GLY A O 1
ATOM 645 N N . ARG A 1 86 ? 4.910 0.381 9.961 1.00 94.31 86 ARG A N 1
ATOM 646 C CA . ARG A 1 86 ? 4.021 -0.493 10.737 1.00 94.31 86 ARG A CA 1
ATOM 647 C C . ARG A 1 86 ? 3.453 0.190 11.981 1.00 94.31 86 ARG A C 1
ATOM 649 O O . ARG A 1 86 ? 2.260 0.088 12.249 1.00 94.31 86 ARG A O 1
ATOM 656 N N . ASP A 1 87 ? 4.318 0.827 12.763 1.00 95.88 87 ASP A N 1
ATOM 657 C CA . ASP A 1 87 ? 3.938 1.349 14.075 1.00 95.88 87 ASP A CA 1
ATOM 658 C C . ASP A 1 87 ? 2.990 2.545 13.949 1.00 95.88 87 ASP A C 1
ATOM 660 O O . ASP A 1 87 ? 2.069 2.667 14.749 1.00 95.88 87 ASP A O 1
ATOM 664 N N . ASP A 1 88 ? 3.126 3.354 12.895 1.00 93.88 88 ASP A N 1
ATOM 665 C CA . ASP A 1 88 ? 2.192 4.447 12.607 1.00 93.88 88 ASP A CA 1
ATOM 666 C C . ASP A 1 88 ? 0.764 3.925 12.382 1.00 93.88 88 ASP A C 1
ATOM 668 O O . ASP A 1 88 ? -0.198 4.492 12.896 1.00 93.88 88 ASP A O 1
ATOM 672 N N . VAL A 1 89 ? 0.619 2.805 11.665 1.00 94.44 89 VAL A N 1
ATOM 673 C CA . VAL A 1 89 ? -0.684 2.161 11.440 1.00 94.44 89 VAL A CA 1
ATOM 674 C C . VAL A 1 89 ? -1.262 1.612 12.730 1.00 94.44 89 VAL A C 1
ATOM 676 O O . VAL A 1 89 ? -2.447 1.784 13.002 1.00 94.44 89 VAL A O 1
ATOM 679 N N . LEU A 1 90 ? -0.446 0.924 13.528 1.00 96.25 90 LEU A N 1
ATOM 680 C CA . LEU A 1 90 ? -0.929 0.325 14.768 1.00 96.25 90 LEU A CA 1
ATOM 681 C C . LEU A 1 90 ? -1.341 1.384 15.787 1.00 96.25 90 LEU A C 1
ATOM 683 O O . LEU A 1 90 ? -2.383 1.219 16.414 1.00 96.25 90 LEU A O 1
ATOM 687 N N . ASN A 1 91 ? -0.582 2.475 15.891 1.00 96.12 91 ASN A N 1
ATOM 688 C CA . ASN A 1 91 ? -0.928 3.612 16.738 1.00 96.12 91 ASN A CA 1
ATOM 689 C C . ASN A 1 91 ? -2.232 4.277 16.281 1.00 96.12 91 ASN A C 1
ATOM 691 O O . ASN A 1 91 ? -3.021 4.695 17.118 1.00 96.12 91 ASN A O 1
ATOM 695 N N . ALA A 1 92 ? -2.493 4.337 14.973 1.00 94.75 92 ALA A N 1
ATOM 696 C CA . ALA A 1 92 ? -3.737 4.893 14.445 1.00 94.75 92 ALA A CA 1
ATOM 697 C C . ALA A 1 92 ? -4.947 3.957 14.632 1.00 94.75 92 ALA A C 1
ATOM 699 O O . ALA A 1 92 ? -6.074 4.420 14.777 1.00 94.75 92 ALA A O 1
ATOM 700 N N . LEU A 1 93 ? -4.734 2.636 14.644 1.00 95.19 93 LEU A N 1
ATOM 701 C CA . LEU A 1 93 ? -5.791 1.648 14.888 1.00 95.19 93 LEU A CA 1
ATOM 702 C C . LEU A 1 93 ? -6.103 1.448 16.380 1.00 95.19 93 LEU A C 1
ATOM 704 O O . LEU A 1 93 ? -7.219 1.046 16.699 1.00 95.19 93 LEU A O 1
ATOM 708 N N . GLU A 1 94 ? -5.150 1.700 17.284 1.00 95.75 94 GLU A N 1
ATOM 709 C CA . GLU A 1 94 ? 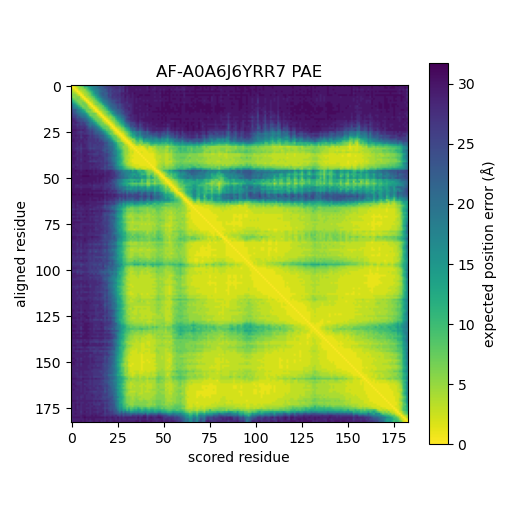-5.301 1.503 18.738 1.00 95.75 94 GLU A CA 1
ATOM 710 C C . GLU A 1 94 ? -6.542 2.192 19.345 1.00 95.75 94 GLU A C 1
ATOM 712 O O . GLU A 1 94 ? -7.231 1.553 20.144 1.00 95.75 94 GLU A O 1
ATOM 717 N N . PRO A 1 95 ? -6.885 3.446 18.988 1.00 93.19 95 PRO A N 1
ATOM 718 C CA . PRO A 1 95 ? -8.017 4.141 19.592 1.00 93.19 95 PRO A CA 1
ATOM 719 C C . PRO A 1 95 ? -9.376 3.630 19.098 1.00 93.19 95 PRO A C 1
ATOM 721 O O . PRO A 1 95 ? -10.410 3.986 19.672 1.00 93.19 95 PRO A O 1
ATOM 724 N N . LEU A 1 96 ? -9.405 2.828 18.026 1.00 90.12 96 LEU A N 1
ATOM 725 C CA . LEU A 1 96 ? -10.643 2.250 17.523 1.00 90.12 96 LEU A CA 1
ATOM 726 C C . LEU A 1 96 ? -11.140 1.142 18.466 1.00 90.12 96 LEU A C 1
ATOM 728 O O . LEU A 1 96 ? -10.354 0.370 19.015 1.00 90.12 96 LEU A O 1
ATOM 732 N N . PRO A 1 97 ? -12.461 1.021 18.667 1.00 89.44 97 PRO A N 1
ATOM 733 C CA . PRO A 1 97 ? -13.010 0.005 19.545 1.00 89.44 97 PRO A CA 1
ATOM 734 C C . PRO A 1 97 ? -12.790 -1.403 18.989 1.00 89.44 97 PRO A C 1
ATOM 736 O O . PRO A 1 97 ? -12.978 -1.677 17.805 1.00 89.44 97 PRO A O 1
ATOM 739 N N . GLY A 1 98 ? -12.491 -2.329 19.897 1.00 87.62 98 GLY A N 1
ATOM 740 C CA . GLY A 1 98 ? -12.241 -3.726 19.564 1.00 87.62 98 GLY A CA 1
ATOM 741 C C . GLY A 1 98 ? -10.764 -4.015 19.315 1.00 87.62 98 GLY A C 1
ATOM 742 O O . GLY A 1 98 ? -9.914 -3.135 19.286 1.00 87.62 98 GLY A O 1
ATOM 743 N N . ARG A 1 99 ? -10.438 -5.302 19.194 1.00 91.50 99 ARG A N 1
ATOM 744 C CA . ARG A 1 99 ? -9.069 -5.742 18.928 1.00 91.50 99 ARG A CA 1
ATOM 745 C C . ARG A 1 99 ? -8.889 -5.951 17.433 1.00 91.50 99 ARG A C 1
ATOM 747 O O . ARG A 1 99 ? -9.643 -6.728 16.845 1.00 91.50 99 ARG A O 1
ATOM 754 N N . THR A 1 100 ? -7.842 -5.358 16.861 1.00 94.44 100 THR A N 1
ATOM 755 C CA . THR A 1 100 ? -7.448 -5.607 15.469 1.00 94.44 100 THR A CA 1
ATOM 756 C C . THR A 1 100 ? -7.323 -7.115 15.215 1.00 94.44 100 THR A C 1
ATOM 758 O O . THR A 1 100 ? -6.577 -7.799 15.930 1.00 94.44 100 THR A O 1
ATOM 761 N N . PRO A 1 101 ? -8.051 -7.672 14.228 1.00 96.31 101 PRO A N 1
ATOM 762 C CA . PRO A 1 101 ? -8.021 -9.100 13.944 1.00 96.31 101 PRO A CA 1
ATOM 763 C C . PRO A 1 101 ? -6.613 -9.590 13.590 1.00 96.31 101 PRO A C 1
ATOM 765 O O . PRO A 1 101 ? -5.873 -8.917 12.876 1.00 96.31 101 PRO A O 1
ATOM 768 N N . SER A 1 102 ? -6.261 -10.812 14.003 1.00 95.88 102 SER A N 1
ATOM 769 C CA . SER A 1 102 ? -4.934 -11.397 13.737 1.00 95.88 102 SER A CA 1
ATOM 770 C C . SER A 1 102 ? -4.581 -11.452 12.248 1.00 95.88 102 SER A C 1
ATOM 772 O O . SER A 1 102 ? -3.430 -11.238 11.885 1.00 95.88 102 SER A O 1
ATOM 774 N N . LYS A 1 103 ? -5.572 -11.680 11.376 1.00 93.50 103 LYS A N 1
ATOM 775 C CA . LYS A 1 103 ? -5.384 -11.652 9.917 1.00 93.50 103 LYS A CA 1
ATOM 776 C C . LYS A 1 103 ? -4.963 -10.273 9.391 1.00 93.50 103 LYS A C 1
ATOM 778 O O . LYS A 1 103 ? -4.167 -10.215 8.464 1.00 93.50 103 LYS A O 1
ATOM 783 N N . VAL A 1 104 ? -5.472 -9.195 9.997 1.00 95.06 104 VAL A N 1
ATOM 784 C CA . VAL A 1 104 ? -5.138 -7.809 9.630 1.00 95.06 104 VAL A CA 1
ATOM 785 C C . VAL A 1 104 ? -3.736 -7.481 10.131 1.00 95.06 104 VAL A C 1
ATOM 787 O O . VAL A 1 104 ? -2.924 -6.983 9.365 1.00 95.06 104 VAL A O 1
ATOM 790 N N . LEU A 1 105 ? -3.405 -7.862 11.370 1.00 95.44 105 LEU A N 1
ATOM 791 C CA . LEU A 1 105 ? -2.046 -7.715 11.906 1.00 95.44 105 LEU A CA 1
ATOM 792 C C . LEU A 1 105 ? -1.008 -8.447 11.043 1.00 95.44 105 LEU A C 1
ATOM 794 O O . LEU A 1 105 ? 0.017 -7.872 10.703 1.00 95.44 105 LEU A O 1
ATOM 798 N N . ALA A 1 106 ? -1.301 -9.679 10.622 1.00 93.38 106 ALA A N 1
ATOM 799 C CA . ALA A 1 106 ? -0.404 -10.438 9.756 1.00 93.38 106 ALA A CA 1
ATOM 800 C C . ALA A 1 106 ? -0.228 -9.798 8.365 1.00 93.38 106 ALA A C 1
ATOM 802 O O . ALA A 1 106 ? 0.855 -9.895 7.792 1.00 93.38 106 ALA A O 1
ATOM 803 N N . ALA A 1 107 ? -1.269 -9.157 7.820 1.00 92.94 107 ALA A N 1
ATOM 804 C CA . ALA A 1 107 ? -1.176 -8.404 6.568 1.00 92.94 107 ALA A CA 1
ATOM 805 C C . ALA A 1 107 ? -0.333 -7.129 6.742 1.00 92.94 107 ALA A C 1
ATOM 807 O O . ALA A 1 107 ? 0.555 -6.877 5.933 1.00 92.94 107 ALA A O 1
ATOM 808 N N . ILE A 1 108 ? -0.524 -6.392 7.844 1.00 94.44 108 ILE A N 1
ATOM 809 C CA . ILE A 1 108 ? 0.320 -5.244 8.212 1.00 94.44 108 ILE A CA 1
ATOM 810 C C . ILE A 1 108 ? 1.787 -5.680 8.330 1.00 94.44 108 ILE A C 1
ATOM 812 O O . ILE A 1 108 ? 2.665 -5.052 7.749 1.00 94.44 108 ILE A O 1
ATOM 816 N N . ASP A 1 109 ? 2.080 -6.778 9.024 1.00 94.00 109 ASP A N 1
ATOM 817 C CA . ASP A 1 109 ? 3.459 -7.256 9.178 1.00 94.00 109 ASP A CA 1
ATOM 818 C C . ASP A 1 109 ? 4.091 -7.623 7.822 1.00 94.00 109 ASP A C 1
ATOM 820 O O . ASP A 1 109 ? 5.230 -7.238 7.539 1.00 94.00 109 ASP A O 1
ATOM 824 N N . ARG A 1 110 ? 3.346 -8.324 6.951 1.00 91.50 110 ARG A N 1
ATOM 825 C CA . ARG A 1 110 ? 3.800 -8.667 5.592 1.00 91.50 110 ARG A CA 1
ATOM 826 C C . ARG A 1 110 ? 4.050 -7.426 4.743 1.00 91.50 110 ARG A C 1
ATOM 828 O O . ARG A 1 110 ? 5.104 -7.325 4.115 1.00 91.50 110 ARG A O 1
ATOM 835 N N . TRP A 1 111 ? 3.107 -6.486 4.732 1.00 91.31 111 TRP A N 1
ATOM 836 C CA . TRP A 1 111 ? 3.215 -5.277 3.926 1.00 91.31 111 TRP A CA 1
ATOM 837 C C . TRP A 1 111 ? 4.337 -4.366 4.424 1.00 91.31 111 TRP A C 1
ATOM 839 O O . TRP A 1 111 ? 5.131 -3.898 3.618 1.00 91.31 111 TRP A O 1
ATOM 849 N N . ALA A 1 112 ? 4.499 -4.205 5.739 1.00 91.88 112 ALA A N 1
ATOM 850 C CA . ALA A 1 112 ? 5.597 -3.433 6.317 1.00 91.88 112 ALA A CA 1
ATOM 851 C C . ALA A 1 112 ? 6.972 -4.022 5.962 1.00 91.88 112 ALA A C 1
ATOM 853 O O . ALA A 1 112 ? 7.900 -3.293 5.609 1.00 91.88 112 ALA A O 1
ATOM 854 N N . ALA A 1 113 ? 7.111 -5.351 6.017 1.00 91.12 113 ALA A N 1
ATOM 855 C CA . ALA A 1 113 ? 8.339 -6.023 5.598 1.00 91.12 113 ALA A CA 1
ATOM 856 C C . ALA A 1 113 ? 8.610 -5.833 4.096 1.00 91.12 113 ALA A C 1
ATOM 858 O O . ALA A 1 113 ? 9.762 -5.673 3.679 1.00 91.12 113 ALA A O 1
ATOM 859 N N . PHE A 1 114 ? 7.557 -5.828 3.277 1.00 91.06 114 PHE A N 1
ATOM 860 C CA . PHE A 1 114 ? 7.655 -5.555 1.851 1.00 91.06 114 PHE A CA 1
ATOM 861 C C . PHE A 1 114 ? 8.077 -4.101 1.577 1.00 91.06 114 PHE A C 1
ATOM 863 O O . PHE A 1 114 ? 9.110 -3.875 0.939 1.00 91.06 114 PHE A O 1
ATOM 870 N N . THR A 1 115 ? 7.346 -3.110 2.093 1.00 89.06 115 THR A N 1
ATOM 871 C CA . THR A 1 115 ? 7.590 -1.682 1.829 1.00 89.06 115 THR A CA 1
ATOM 872 C C . THR A 1 115 ? 8.960 -1.228 2.320 1.00 89.06 115 THR A C 1
ATOM 874 O O . THR A 1 115 ? 9.641 -0.509 1.586 1.00 89.06 115 THR A O 1
ATOM 877 N N . ALA A 1 116 ? 9.430 -1.723 3.471 1.00 89.25 116 ALA A N 1
ATOM 878 C CA . ALA A 1 116 ? 10.765 -1.425 3.997 1.00 89.25 116 ALA A CA 1
ATOM 879 C C . ALA A 1 116 ? 11.897 -1.757 3.005 1.00 89.25 116 ALA A C 1
ATOM 881 O O . ALA A 1 116 ? 12.924 -1.078 2.972 1.00 89.25 116 ALA A O 1
ATOM 882 N N . ASN A 1 117 ? 11.708 -2.784 2.172 1.00 87.81 117 ASN A N 1
ATOM 883 C CA . ASN A 1 117 ? 12.706 -3.229 1.200 1.00 87.81 117 ASN A CA 1
ATOM 884 C C . ASN A 1 117 ? 12.482 -2.661 -0.206 1.00 87.81 117 ASN A C 1
ATOM 886 O O . ASN A 1 117 ? 13.443 -2.460 -0.960 1.00 87.81 117 ASN A O 1
ATOM 890 N N . TRP A 1 118 ? 11.222 -2.428 -0.569 1.00 89.31 118 TRP A N 1
ATOM 891 C CA . TRP A 1 118 ? 10.818 -2.232 -1.956 1.00 89.31 118 TRP A CA 1
ATOM 892 C C . TRP A 1 118 ? 10.324 -0.829 -2.283 1.00 89.31 118 TRP A C 1
ATOM 894 O O . TRP A 1 118 ? 10.516 -0.399 -3.420 1.00 89.31 118 TRP A O 1
ATOM 904 N N . TYR A 1 119 ? 9.772 -0.083 -1.322 1.00 86.62 119 TYR A N 1
ATOM 905 C CA . TYR A 1 119 ? 9.145 1.214 -1.597 1.00 86.62 119 TYR A CA 1
ATOM 906 C C . TYR A 1 119 ? 10.126 2.224 -2.207 1.00 86.62 119 TYR A C 1
ATOM 908 O O . TYR A 1 119 ? 9.866 2.784 -3.271 1.00 86.62 119 TYR A O 1
ATOM 916 N N . LEU A 1 120 ? 11.306 2.401 -1.602 1.00 87.19 120 LEU A N 1
ATOM 917 C CA . LEU A 1 120 ? 12.301 3.348 -2.118 1.00 87.19 120 LEU A CA 1
ATOM 918 C C . LEU A 1 120 ? 12.852 2.927 -3.491 1.00 87.19 120 LEU A C 1
ATOM 920 O O . LEU A 1 120 ? 13.121 3.776 -4.342 1.00 87.19 120 LEU A O 1
ATOM 924 N N . ARG A 1 121 ? 13.003 1.616 -3.725 1.00 88.88 121 ARG A N 1
ATOM 925 C CA . ARG A 1 121 ? 13.467 1.073 -5.013 1.00 88.88 121 ARG A CA 1
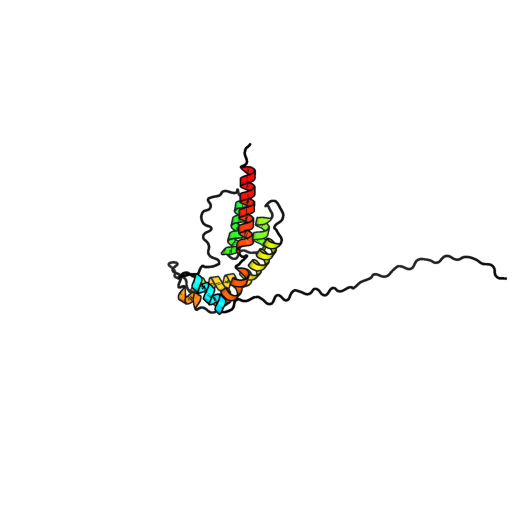ATOM 926 C C . ARG A 1 121 ? 12.440 1.334 -6.107 1.00 88.88 121 ARG A C 1
ATOM 928 O O . ARG A 1 121 ? 12.803 1.824 -7.172 1.00 88.88 121 ARG A O 1
ATOM 935 N N . TYR A 1 122 ? 11.175 1.054 -5.809 1.00 88.12 122 TYR A N 1
ATOM 936 C CA . TYR A 1 122 ? 10.043 1.350 -6.673 1.00 88.12 122 TYR A CA 1
ATOM 937 C C . TYR A 1 122 ? 9.988 2.843 -7.023 1.00 88.12 122 TYR A C 1
ATOM 939 O O . TYR A 1 122 ? 10.053 3.198 -8.199 1.00 88.12 122 TYR A O 1
ATOM 947 N N . LYS A 1 123 ? 9.994 3.714 -6.006 1.00 86.38 123 LYS A N 1
ATOM 948 C CA . LYS A 1 123 ? 9.953 5.170 -6.177 1.00 86.38 123 LYS A CA 1
ATOM 949 C C . LYS A 1 123 ? 11.106 5.693 -7.031 1.00 86.38 123 LYS A C 1
ATOM 951 O O . LYS A 1 123 ? 10.890 6.488 -7.932 1.00 86.38 123 LYS A O 1
ATOM 956 N N . THR A 1 124 ? 12.316 5.173 -6.826 1.00 90.62 124 THR A N 1
ATOM 957 C CA . THR A 1 124 ? 13.487 5.540 -7.641 1.00 90.62 124 THR A CA 1
ATOM 958 C C . THR A 1 124 ? 13.288 5.201 -9.122 1.00 90.62 124 THR A C 1
ATOM 960 O O . THR A 1 124 ? 13.710 5.962 -9.994 1.00 90.62 124 THR A O 1
ATOM 963 N N . VAL A 1 125 ? 12.664 4.059 -9.433 1.00 90.00 125 VAL A N 1
ATOM 964 C CA . VAL A 1 125 ? 12.344 3.698 -10.821 1.00 90.00 125 VAL A CA 1
ATOM 965 C C . VAL A 1 125 ? 11.259 4.615 -11.381 1.00 90.00 125 VAL A C 1
ATOM 967 O O . VAL A 1 125 ? 11.422 5.109 -12.496 1.00 90.00 125 VAL A O 1
ATOM 970 N N . LEU A 1 126 ? 10.195 4.866 -10.616 1.00 87.44 126 LEU A N 1
ATOM 971 C CA . LEU A 1 126 ? 9.102 5.744 -11.025 1.00 87.44 126 LEU A CA 1
ATOM 972 C C . LEU A 1 126 ? 9.607 7.166 -11.315 1.00 87.44 126 LEU A C 1
ATOM 974 O O . LEU A 1 126 ? 9.417 7.660 -12.425 1.00 87.44 126 LEU A O 1
ATOM 978 N N . ASP A 1 127 ? 10.336 7.779 -10.381 1.00 88.62 127 ASP A N 1
ATOM 979 C CA . ASP A 1 127 ? 10.898 9.133 -10.506 1.00 88.62 127 ASP A CA 1
ATOM 980 C C . ASP A 1 127 ? 11.824 9.258 -11.725 1.00 88.62 127 ASP A C 1
ATOM 982 O O . ASP A 1 127 ? 11.816 10.260 -12.434 1.00 88.62 127 ASP A O 1
ATOM 986 N N . LYS A 1 128 ? 12.607 8.214 -12.023 1.00 91.12 128 LYS A N 1
ATOM 987 C CA . LYS A 1 128 ? 13.515 8.194 -13.178 1.00 91.12 128 LYS A CA 1
ATOM 988 C C . LYS A 1 128 ? 12.782 8.257 -14.521 1.00 91.12 128 LYS A C 1
ATOM 990 O O . LYS A 1 128 ? 13.346 8.755 -15.498 1.00 91.12 128 LYS A O 1
ATOM 995 N N . TYR A 1 129 ? 11.584 7.685 -14.599 1.00 90.38 129 TYR A N 1
ATOM 996 C CA . TYR A 1 129 ? 10.810 7.581 -15.838 1.00 90.38 129 TYR A CA 1
ATOM 997 C C . TYR A 1 129 ? 9.566 8.472 -15.849 1.00 90.38 129 TYR A C 1
ATOM 999 O O . TYR A 1 129 ? 8.774 8.384 -16.789 1.00 90.38 129 TYR A O 1
ATOM 1007 N N . THR A 1 130 ? 9.442 9.355 -14.860 1.00 88.06 130 THR A N 1
ATOM 1008 C CA . THR A 1 130 ? 8.419 10.397 -14.791 1.00 88.06 130 THR A CA 1
ATOM 1009 C C . THR A 1 130 ? 9.039 11.726 -15.216 1.00 88.06 130 THR A C 1
ATOM 1011 O O . THR A 1 130 ? 10.073 12.147 -14.697 1.00 88.06 130 THR A O 1
ATOM 1014 N N . GLY A 1 131 ? 8.448 12.364 -16.224 1.00 84.62 131 GLY A N 1
ATOM 1015 C CA . GLY A 1 131 ? 8.853 13.680 -16.705 1.00 84.62 131 GLY A CA 1
ATOM 1016 C C . GLY A 1 131 ? 8.525 14.783 -15.700 1.00 84.62 131 GLY A C 1
ATOM 1017 O O . GLY A 1 131 ? 7.714 14.610 -14.795 1.00 84.62 131 GLY A O 1
ATOM 1018 N N . ALA A 1 132 ? 9.129 15.959 -15.881 1.00 85.81 132 ALA A N 1
ATOM 1019 C CA . ALA A 1 132 ? 8.843 17.128 -15.042 1.00 85.81 132 ALA A CA 1
ATOM 1020 C C . ALA A 1 132 ? 7.387 17.627 -15.166 1.00 85.81 132 ALA A C 1
ATOM 1022 O O . ALA A 1 132 ? 6.909 18.358 -14.306 1.00 85.81 132 ALA A O 1
ATOM 1023 N N . ASP A 1 133 ? 6.696 17.236 -16.236 1.00 85.94 133 ASP A N 1
ATOM 1024 C CA . ASP A 1 133 ? 5.277 17.473 -16.502 1.00 85.94 133 ASP A CA 1
ATOM 1025 C C . ASP A 1 133 ? 4.356 16.406 -15.877 1.00 85.94 133 ASP A C 1
ATOM 1027 O O . ASP A 1 133 ? 3.144 16.461 -16.064 1.00 85.94 133 ASP A O 1
ATOM 1031 N N . GLY A 1 134 ? 4.918 15.430 -15.154 1.00 80.44 134 GLY A N 1
ATOM 1032 C CA . GLY A 1 134 ? 4.186 14.299 -14.584 1.00 80.44 134 GLY A CA 1
ATOM 1033 C C . GLY A 1 134 ? 3.909 13.168 -15.577 1.00 80.44 134 GLY A C 1
ATOM 1034 O O . GLY A 1 134 ? 3.300 12.169 -15.199 1.00 80.44 134 GLY A O 1
ATOM 1035 N N . THR A 1 135 ? 4.364 13.274 -16.831 1.00 85.62 135 THR A N 1
ATOM 1036 C CA . THR A 1 135 ? 4.159 12.221 -17.832 1.00 85.62 135 THR A CA 1
ATOM 1037 C C . THR A 1 135 ? 5.025 11.003 -17.506 1.00 85.62 135 THR A C 1
ATOM 1039 O O . THR A 1 135 ? 6.253 11.096 -17.455 1.00 85.62 135 THR A O 1
ATOM 1042 N N . VAL A 1 136 ? 4.401 9.837 -17.332 1.00 84.88 136 VAL A N 1
ATOM 1043 C CA . VAL A 1 136 ? 5.088 8.579 -16.999 1.00 84.88 136 VAL A CA 1
ATOM 1044 C C . VAL A 1 136 ? 5.389 7.770 -18.264 1.00 84.88 136 VAL A C 1
ATOM 1046 O O . VAL A 1 136 ? 4.504 7.499 -19.073 1.00 84.88 136 VAL A O 1
ATOM 1049 N N . ASN A 1 137 ? 6.642 7.338 -18.445 1.00 87.88 137 ASN A N 1
ATOM 1050 C CA . ASN A 1 137 ? 7.028 6.442 -19.538 1.00 87.88 137 ASN A CA 1
ATOM 1051 C C . ASN A 1 137 ? 6.900 4.967 -19.119 1.00 87.88 137 ASN A C 1
ATOM 1053 O O . ASN A 1 137 ? 7.871 4.338 -18.686 1.00 87.88 137 ASN A O 1
ATOM 1057 N N . TYR A 1 138 ? 5.692 4.424 -19.261 1.00 83.31 138 TYR A N 1
ATOM 1058 C CA . TYR A 1 138 ? 5.357 3.069 -18.821 1.00 83.31 138 TYR A CA 1
ATOM 1059 C C . TYR A 1 138 ? 6.169 1.970 -19.510 1.00 83.31 138 TYR A C 1
ATOM 1061 O O . TYR A 1 138 ? 6.657 1.072 -18.826 1.00 83.31 138 TYR A O 1
ATOM 1069 N N . ASP A 1 139 ? 6.418 2.075 -20.816 1.00 86.38 139 ASP A N 1
ATOM 1070 C CA . ASP A 1 139 ? 7.214 1.083 -21.554 1.00 86.38 139 ASP A CA 1
ATOM 1071 C C . ASP A 1 139 ? 8.620 0.916 -20.958 1.00 86.38 139 ASP A C 1
ATOM 1073 O O . ASP A 1 139 ? 9.131 -0.198 -20.809 1.00 86.38 139 ASP A O 1
ATOM 1077 N N . LYS A 1 140 ? 9.252 2.027 -20.553 1.00 89.25 140 LYS A N 1
ATOM 1078 C CA . LYS A 1 140 ? 10.572 1.996 -19.906 1.00 89.25 140 LYS A CA 1
ATOM 1079 C C . LYS A 1 140 ? 10.528 1.441 -18.485 1.00 89.25 140 LYS A C 1
ATOM 1081 O O . LYS A 1 140 ? 11.502 0.810 -18.074 1.00 89.25 140 LYS A O 1
ATOM 1086 N N . ILE A 1 141 ? 9.441 1.668 -17.749 1.00 88.12 141 ILE A N 1
ATOM 1087 C CA . ILE A 1 141 ? 9.239 1.101 -16.410 1.00 88.12 141 ILE A CA 1
ATOM 1088 C C . ILE A 1 141 ? 9.065 -0.416 -16.512 1.00 88.12 141 ILE A C 1
ATOM 1090 O O . ILE A 1 141 ? 9.778 -1.155 -15.841 1.00 88.12 141 ILE A O 1
ATOM 1094 N N . VAL A 1 142 ? 8.201 -0.897 -17.407 1.00 86.62 142 VAL A N 1
ATOM 1095 C CA . VAL A 1 142 ? 7.926 -2.332 -17.593 1.00 86.62 142 VAL A CA 1
ATOM 1096 C C . VAL A 1 142 ? 9.167 -3.112 -18.043 1.00 86.62 142 VAL A C 1
ATOM 1098 O O . VAL A 1 142 ? 9.396 -4.243 -17.604 1.00 86.62 142 VAL A O 1
ATOM 1101 N N . ALA A 1 143 ? 10.006 -2.505 -18.885 1.00 87.44 143 ALA A N 1
ATOM 1102 C CA . ALA A 1 143 ? 11.277 -3.091 -19.308 1.00 87.44 143 ALA A CA 1
ATOM 1103 C C . ALA A 1 143 ? 12.382 -3.022 -18.230 1.00 87.44 143 ALA A C 1
ATOM 1105 O O . ALA A 1 143 ? 13.447 -3.624 -18.393 1.00 87.44 143 ALA A O 1
ATOM 1106 N N . ASN A 1 144 ? 12.177 -2.285 -17.132 1.00 90.62 144 ASN A N 1
ATOM 1107 C CA . ASN A 1 144 ? 13.177 -2.119 -16.086 1.00 90.62 144 ASN A CA 1
ATOM 1108 C C . ASN A 1 144 ? 13.261 -3.364 -15.183 1.00 90.62 144 ASN A C 1
ATOM 1110 O O . ASN A 1 144 ? 12.279 -3.809 -14.592 1.00 90.62 144 ASN A O 1
ATOM 1114 N N . LYS A 1 145 ? 14.474 -3.905 -15.020 1.00 91.62 145 LYS A N 1
ATOM 1115 C CA . LYS A 1 145 ? 14.726 -5.100 -14.198 1.00 91.62 145 LYS A CA 1
ATOM 1116 C C . LYS A 1 145 ? 14.376 -4.928 -12.714 1.00 91.62 145 LYS A C 1
ATOM 1118 O O . LYS A 1 145 ? 13.945 -5.891 -12.092 1.00 91.62 145 LYS A O 1
ATOM 1123 N N . ASP A 1 146 ? 14.556 -3.733 -12.152 1.00 90.56 146 ASP A N 1
ATOM 1124 C CA . ASP A 1 146 ? 14.292 -3.463 -10.736 1.00 90.56 146 ASP A CA 1
ATOM 1125 C C . ASP A 1 146 ? 12.784 -3.331 -10.502 1.00 90.56 146 ASP A C 1
ATOM 1127 O O . ASP A 1 146 ? 12.282 -3.793 -9.481 1.00 90.56 146 ASP A O 1
ATOM 1131 N N . TYR A 1 147 ? 12.049 -2.802 -11.487 1.00 89.50 147 TYR A N 1
ATOM 1132 C CA . TYR A 1 147 ? 10.587 -2.825 -11.483 1.00 89.50 147 TYR A CA 1
ATOM 1133 C C . TYR A 1 147 ? 10.028 -4.246 -11.620 1.00 89.50 147 TYR A C 1
ATOM 1135 O O . TYR A 1 147 ? 9.123 -4.634 -10.888 1.00 89.50 147 TYR A O 1
ATOM 1143 N N . ARG A 1 148 ? 10.608 -5.076 -12.492 1.00 89.81 148 ARG A N 1
ATOM 1144 C CA . ARG A 1 148 ? 10.233 -6.496 -12.566 1.00 89.81 148 ARG A CA 1
ATOM 1145 C C . ARG A 1 148 ? 10.540 -7.254 -11.277 1.00 89.81 148 ARG A C 1
ATOM 1147 O O . ARG A 1 148 ? 9.723 -8.054 -10.840 1.00 89.81 148 ARG A O 1
ATOM 1154 N N . ALA A 1 149 ? 11.682 -6.986 -10.647 1.00 91.31 149 ALA A N 1
ATOM 1155 C CA . ALA A 1 149 ? 12.018 -7.570 -9.351 1.00 91.31 149 ALA A CA 1
ATOM 1156 C C . ALA A 1 149 ? 11.052 -7.104 -8.248 1.00 91.31 149 ALA A C 1
ATOM 1158 O O . ALA A 1 149 ? 10.658 -7.903 -7.401 1.00 91.31 149 ALA A O 1
ATOM 1159 N N . PHE A 1 150 ? 10.622 -5.840 -8.301 1.00 91.56 150 PHE A N 1
ATOM 1160 C CA . PHE A 1 150 ? 9.555 -5.319 -7.454 1.00 91.56 150 PHE A CA 1
ATOM 1161 C C . PHE A 1 150 ? 8.245 -6.084 -7.669 1.00 91.56 150 PHE A C 1
ATOM 1163 O O . PHE A 1 150 ? 7.686 -6.582 -6.698 1.00 91.56 150 PHE A O 1
ATOM 1170 N N . LEU A 1 151 ? 7.787 -6.253 -8.915 1.00 90.31 151 LEU A N 1
ATOM 1171 C CA . LEU A 1 151 ? 6.561 -7.002 -9.215 1.00 90.31 151 LEU A CA 1
ATOM 1172 C C . LEU A 1 151 ? 6.644 -8.460 -8.751 1.00 90.31 151 LEU A C 1
ATOM 1174 O O . LEU A 1 151 ? 5.686 -8.970 -8.175 1.00 90.31 151 LEU A O 1
ATOM 1178 N N . ALA A 1 152 ? 7.804 -9.100 -8.914 1.00 91.75 152 ALA A N 1
ATOM 1179 C CA . ALA A 1 152 ? 8.041 -10.456 -8.424 1.00 91.75 152 ALA A CA 1
ATOM 1180 C C . ALA A 1 152 ? 7.805 -10.586 -6.909 1.00 91.75 152 ALA A C 1
ATOM 1182 O O . ALA A 1 152 ? 7.295 -11.606 -6.451 1.00 91.75 152 ALA A O 1
ATOM 1183 N N . ALA A 1 153 ? 8.171 -9.560 -6.137 1.00 91.56 153 ALA A N 1
ATOM 1184 C CA . ALA A 1 153 ? 7.968 -9.521 -4.692 1.00 91.56 153 ALA A CA 1
ATOM 1185 C C . ALA A 1 153 ? 6.588 -8.976 -4.281 1.00 91.56 153 ALA A C 1
ATOM 1187 O O . ALA A 1 153 ? 6.086 -9.346 -3.225 1.00 91.56 153 ALA A O 1
ATOM 1188 N N . TYR A 1 154 ? 5.984 -8.110 -5.099 1.00 90.81 154 TYR A N 1
ATOM 1189 C CA . TYR A 1 154 ? 4.692 -7.473 -4.841 1.00 90.81 154 TYR A CA 1
ATOM 1190 C C . TYR A 1 154 ? 3.521 -8.436 -5.028 1.00 90.81 154 TYR A C 1
ATOM 1192 O O . TYR A 1 154 ? 2.673 -8.545 -4.150 1.00 90.81 154 TYR A O 1
ATOM 1200 N N . LEU A 1 155 ? 3.459 -9.139 -6.164 1.00 90.00 155 LEU A N 1
ATOM 1201 C CA . LEU A 1 155 ? 2.291 -9.952 -6.528 1.00 90.00 155 LEU A CA 1
ATOM 1202 C C . LEU A 1 155 ? 1.877 -10.973 -5.445 1.00 90.00 155 LEU A C 1
ATOM 1204 O O . LEU A 1 155 ? 0.680 -11.087 -5.184 1.00 90.00 155 LEU A O 1
ATOM 1208 N N . PRO A 1 156 ? 2.809 -11.651 -4.745 1.00 89.56 156 PRO A N 1
ATOM 1209 C CA . PRO A 1 156 ? 2.471 -12.562 -3.647 1.00 89.56 156 PRO A CA 1
ATOM 1210 C C . PRO A 1 156 ? 1.812 -11.898 -2.427 1.00 89.56 156 PRO A C 1
ATOM 1212 O O . PRO A 1 156 ? 1.131 -12.583 -1.667 1.00 89.56 156 PRO A O 1
ATOM 1215 N N . VAL A 1 157 ? 2.016 -10.592 -2.226 1.00 87.81 157 VAL A N 1
ATOM 1216 C CA . VAL A 1 157 ? 1.450 -9.801 -1.113 1.00 87.81 157 VAL A CA 1
ATOM 1217 C C . VAL A 1 157 ? 0.391 -8.794 -1.580 1.00 87.81 157 VAL A C 1
ATOM 1219 O O . VAL A 1 157 ? -0.114 -7.997 -0.800 1.00 87.81 157 VAL A O 1
ATOM 1222 N N . ALA A 1 158 ? 0.043 -8.803 -2.868 1.00 86.75 158 ALA A N 1
ATOM 1223 C CA . ALA A 1 158 ? -0.924 -7.868 -3.436 1.00 86.75 158 ALA A CA 1
ATOM 1224 C C . ALA A 1 158 ? -2.361 -8.168 -2.980 1.00 86.75 158 ALA A C 1
ATOM 1226 O O . ALA A 1 158 ? -3.183 -7.261 -2.882 1.00 86.75 158 ALA A O 1
ATOM 1227 N N . ALA A 1 159 ? -2.670 -9.439 -2.702 1.00 85.06 159 ALA A N 1
ATOM 1228 C CA . ALA A 1 159 ? -4.023 -9.897 -2.383 1.00 85.06 159 ALA A CA 1
ATOM 1229 C C . ALA A 1 159 ? -4.557 -9.378 -1.038 1.00 85.06 159 ALA A C 1
ATOM 1231 O O . ALA A 1 159 ? -5.767 -9.355 -0.830 1.00 85.06 159 ALA A O 1
ATOM 1232 N N . ASP A 1 160 ? -3.671 -8.997 -0.121 1.00 87.12 160 ASP A N 1
ATOM 1233 C CA . ASP A 1 160 ? -4.009 -8.504 1.211 1.00 87.12 160 ASP A CA 1
ATOM 1234 C C . ASP A 1 160 ? -3.420 -7.123 1.509 1.00 87.12 160 ASP A C 1
ATOM 1236 O O . ASP A 1 160 ? -3.510 -6.668 2.650 1.00 87.12 160 ASP A O 1
ATOM 1240 N N . GLN A 1 161 ? -2.876 -6.440 0.493 1.00 86.88 161 GLN A N 1
ATOM 1241 C CA . GLN A 1 161 ? -2.345 -5.082 0.615 1.00 86.88 161 GLN A CA 1
ATOM 1242 C C . GLN A 1 161 ? -3.362 -4.154 1.289 1.00 86.88 161 GLN A C 1
ATOM 1244 O O . GLN A 1 161 ? -2.985 -3.426 2.195 1.00 86.88 161 GLN A O 1
ATOM 1249 N N . THR A 1 162 ? -4.641 -4.230 0.903 1.00 88.94 162 THR A N 1
ATOM 1250 C CA . THR A 1 162 ? -5.706 -3.339 1.397 1.00 88.94 162 THR A CA 1
ATOM 1251 C C . THR A 1 162 ? -6.311 -3.752 2.737 1.00 88.94 162 THR A C 1
ATOM 1253 O O . THR A 1 162 ? -7.240 -3.120 3.232 1.00 88.94 162 THR A O 1
ATOM 1256 N N . ALA A 1 163 ? -5.836 -4.839 3.355 1.00 92.00 163 ALA A N 1
ATOM 1257 C CA . ALA A 1 163 ? -6.531 -5.440 4.492 1.00 92.00 163 ALA A CA 1
ATOM 1258 C C . ALA A 1 163 ? -6.618 -4.513 5.716 1.00 92.00 163 ALA A C 1
ATOM 1260 O O . ALA A 1 163 ? -7.561 -4.632 6.506 1.00 92.00 163 ALA A O 1
ATOM 1261 N N . ALA A 1 164 ? -5.636 -3.626 5.902 1.00 92.25 164 ALA A N 1
ATOM 1262 C CA . ALA A 1 164 ? -5.628 -2.667 7.000 1.00 92.25 164 ALA A CA 1
ATOM 1263 C C . ALA A 1 164 ? -6.639 -1.542 6.750 1.00 92.25 164 ALA A C 1
ATOM 1265 O O . ALA A 1 164 ? -7.443 -1.239 7.636 1.00 92.25 164 ALA A O 1
ATOM 1266 N N . HIS A 1 165 ? -6.645 -0.976 5.543 1.00 92.00 165 HIS A N 1
ATOM 1267 C CA . HIS A 1 165 ? -7.565 0.086 5.164 1.00 92.00 165 HIS A CA 1
ATOM 1268 C C . HIS A 1 165 ? -9.010 -0.394 5.039 1.00 92.00 165 HIS A C 1
ATOM 1270 O O . HIS A 1 165 ? -9.917 0.260 5.554 1.00 92.00 165 HIS A O 1
ATOM 1276 N N . ASP A 1 166 ? -9.242 -1.580 4.472 1.00 90.81 166 ASP A N 1
ATOM 1277 C CA . ASP A 1 166 ? -10.568 -2.205 4.407 1.00 90.81 166 ASP A CA 1
ATOM 1278 C C . ASP A 1 166 ? -11.141 -2.430 5.814 1.00 90.81 166 ASP A C 1
ATOM 1280 O O . ASP A 1 166 ? -12.332 -2.223 6.063 1.00 90.81 166 ASP A O 1
ATOM 1284 N N . TYR A 1 167 ? -10.289 -2.836 6.764 1.00 92.75 167 TYR A N 1
ATOM 1285 C CA . TYR A 1 167 ? -10.682 -2.995 8.162 1.00 92.75 167 TYR A CA 1
ATOM 1286 C C . TYR A 1 167 ? -11.049 -1.658 8.813 1.00 92.75 167 TYR A C 1
ATOM 1288 O O . TYR A 1 167 ? -12.123 -1.567 9.411 1.00 92.75 167 TYR A O 1
ATOM 1296 N N . ALA A 1 168 ? -10.193 -0.638 8.690 1.00 91.31 168 ALA A N 1
ATOM 1297 C CA . ALA A 1 168 ? -10.453 0.689 9.247 1.00 91.31 168 ALA A CA 1
ATOM 1298 C C . ALA A 1 168 ? -11.739 1.294 8.665 1.00 91.31 168 ALA A C 1
ATOM 1300 O O . ALA A 1 168 ? -12.612 1.721 9.419 1.00 91.31 168 ALA A O 1
ATOM 1301 N N . THR A 1 169 ? -11.899 1.230 7.341 1.00 90.00 169 THR A N 1
ATOM 1302 C CA . THR A 1 169 ? -13.092 1.696 6.619 1.00 90.00 169 THR A CA 1
ATOM 1303 C C . THR A 1 169 ? -14.350 1.014 7.139 1.00 90.00 169 THR A C 1
ATOM 1305 O O . THR A 1 169 ? -15.301 1.683 7.541 1.00 90.00 169 THR A O 1
ATOM 1308 N N . LYS A 1 170 ? -14.352 -0.323 7.203 1.00 89.88 170 LYS A N 1
ATOM 1309 C CA . LYS A 1 170 ? -15.512 -1.081 7.681 1.00 89.88 170 LYS A CA 1
ATOM 1310 C C . LYS A 1 170 ? -15.863 -0.737 9.127 1.00 89.88 170 LYS A C 1
ATOM 1312 O O . LYS A 1 170 ? -17.027 -0.501 9.428 1.00 89.88 170 LYS A O 1
ATOM 1317 N N . LEU A 1 171 ? -14.872 -0.713 10.018 1.00 90.81 171 LEU A N 1
ATOM 1318 C CA . LEU A 1 171 ? -15.100 -0.426 11.432 1.00 90.81 171 LEU A CA 1
ATOM 1319 C C . LEU A 1 171 ? -15.660 0.988 11.630 1.00 90.81 171 LEU A C 1
ATOM 1321 O O . LEU A 1 171 ? -16.596 1.176 12.402 1.00 90.81 171 LEU A O 1
ATOM 1325 N N . CYS A 1 172 ? -15.132 1.969 10.903 1.00 89.50 172 CYS A N 1
ATOM 1326 C CA . CYS A 1 172 ? -15.602 3.347 10.974 1.00 89.50 172 CYS A CA 1
ATOM 1327 C C . CYS A 1 172 ? -17.007 3.531 10.388 1.00 89.50 172 CYS A C 1
ATOM 1329 O O . CYS A 1 172 ? -17.835 4.196 11.014 1.00 89.50 172 CYS A O 1
ATOM 1331 N N . ALA A 1 173 ? -17.331 2.858 9.281 1.00 88.06 173 ALA A N 1
ATOM 1332 C CA . ALA A 1 173 ? -18.691 2.814 8.745 1.00 88.06 173 ALA A CA 1
ATOM 1333 C C . ALA A 1 173 ? -19.684 2.156 9.728 1.00 88.06 173 ALA A C 1
ATOM 1335 O O . ALA A 1 173 ? -20.777 2.680 9.968 1.00 88.06 173 ALA A O 1
ATOM 1336 N N . ASP A 1 174 ? -19.297 1.046 10.369 1.00 87.56 174 ASP A N 1
ATOM 1337 C CA . ASP A 1 174 ? -20.118 0.364 11.378 1.00 87.56 174 ASP A CA 1
ATOM 1338 C C . ASP A 1 174 ? -20.360 1.278 12.605 1.00 87.56 174 ASP A C 1
ATOM 1340 O O . ASP A 1 174 ? -21.482 1.383 13.113 1.00 87.56 174 ASP A O 1
ATOM 1344 N N . LEU A 1 175 ? -19.345 2.021 13.058 1.00 84.94 175 LEU A N 1
ATOM 1345 C CA . LEU A 1 175 ? -19.480 2.992 14.154 1.00 84.94 175 LEU A CA 1
ATOM 1346 C C . LEU A 1 175 ? -20.355 4.195 13.789 1.00 84.94 175 LEU A C 1
ATOM 1348 O O . LEU A 1 175 ? -21.123 4.672 14.628 1.00 84.94 175 LEU A O 1
ATOM 1352 N N . LEU A 1 176 ? -20.271 4.680 12.551 1.00 82.50 176 LEU A N 1
ATOM 1353 C CA . LEU A 1 176 ? -21.127 5.758 12.065 1.00 82.50 176 LEU A CA 1
ATOM 1354 C C . LEU A 1 176 ? -22.593 5.303 11.986 1.00 82.50 176 LEU A C 1
ATOM 1356 O O . LEU A 1 176 ? -23.480 5.988 12.494 1.00 82.50 176 LEU A O 1
ATOM 1360 N N . SER A 1 177 ? -22.853 4.113 11.435 1.00 78.12 177 SER A N 1
ATOM 1361 C CA . SER A 1 177 ? -24.213 3.561 11.305 1.00 78.12 177 SER A CA 1
ATOM 1362 C C . SER A 1 177 ? -24.887 3.282 12.658 1.00 78.12 177 SER A C 1
ATOM 1364 O O . SER A 1 177 ? -26.089 3.506 12.825 1.00 78.12 177 SER A O 1
ATOM 1366 N N . THR A 1 178 ? -24.115 2.861 13.663 1.00 73.75 178 THR A N 1
ATOM 1367 C CA . THR A 1 178 ? -24.614 2.633 15.029 1.00 73.75 178 THR A CA 1
ATOM 1368 C C . THR A 1 178 ? -24.882 3.937 15.778 1.00 73.75 178 THR A C 1
ATOM 1370 O O . THR A 1 178 ? -25.867 4.018 16.509 1.00 73.75 178 THR A O 1
ATOM 1373 N N . LYS A 1 179 ? -24.079 4.987 15.557 1.00 65.00 179 LYS A N 1
ATOM 1374 C CA . LYS A 1 179 ? -24.356 6.340 16.075 1.00 65.00 179 LYS A CA 1
ATOM 1375 C C . LYS A 1 179 ? -25.512 7.038 15.341 1.00 65.00 179 LYS A C 1
ATOM 1377 O O . LYS A 1 179 ? -26.146 7.913 15.923 1.00 65.00 179 LYS A O 1
ATOM 1382 N N . GLY A 1 180 ? -25.792 6.642 14.097 1.00 53.22 180 GLY A N 1
ATOM 1383 C CA . GLY A 1 180 ? -26.872 7.158 13.246 1.00 53.22 180 GLY A CA 1
ATOM 1384 C C . GLY A 1 180 ? -28.197 6.386 13.310 1.00 53.22 180 GLY A C 1
ATOM 1385 O O . GLY A 1 180 ? -29.160 6.787 12.659 1.00 53.22 180 GLY A O 1
ATOM 1386 N N . SER A 1 181 ? -28.294 5.312 14.099 1.00 39.50 181 SER A N 1
ATOM 1387 C CA . SER A 1 181 ? -29.565 4.620 14.348 1.00 39.50 181 SER A CA 1
ATOM 1388 C C . SER A 1 181 ? -30.394 5.423 15.356 1.00 39.50 181 SER A C 1
ATOM 1390 O O . SER A 1 181 ? -30.301 5.229 16.566 1.00 39.50 181 SER A O 1
ATOM 1392 N N . THR A 1 182 ? -31.168 6.384 14.856 1.00 38.84 182 THR A N 1
ATOM 1393 C CA . THR A 1 182 ? -32.156 7.122 15.661 1.00 38.84 182 THR A CA 1
ATOM 1394 C C . THR A 1 182 ? -33.363 6.205 15.943 1.00 38.84 182 THR A C 1
ATOM 1396 O O . THR A 1 182 ? -33.791 5.524 15.009 1.00 38.84 182 THR A O 1
ATOM 1399 N N . PRO A 1 183 ? -33.910 6.144 17.177 1.00 40.50 183 PRO A N 1
ATOM 1400 C CA . PRO A 1 183 ? -35.247 5.597 17.429 1.00 40.50 183 PRO A CA 1
ATOM 1401 C C . PRO A 1 183 ? -36.345 6.394 16.715 1.00 40.50 183 PRO A C 1
ATOM 1403 O O . PRO A 1 183 ? -36.181 7.631 16.588 1.00 40.50 183 PRO A O 1
#

Secondary structure (DSSP, 8-state):
-PPP--------PPPP-------------PPP---HHHHHHHHHTTTT----TT------------HHHHHHHHHHHHHHHH---HHHHHHHHTTSSSPPPHHHHHHHHHHHHHHHHHHHHHHHHHHHHB-TTS-B-HHHHHT-HHHHHHHHHHGGGGGGTTHHHHHHHHHHHHHHHHHT---

pLDDT: mean 76.2, std 21.14, range [30.11, 96.31]

Sequence (183 aa):
MPEVECTTTTQGASPTTTQGDTQGDTPTTTPITASNGEIDDWLAQKDGFVPDPMYGDPADYYEDFGDVCMEAWGKTYEFEKLGLGRDDVLNALEPLPGRTPSKVLAAIDRWAAFTANWYLRYKTVLDKYTGADGTVNYDKIVANKDYRAFLAAYLPVAADQTAAHDYATKLCADLLSTKGSTP

Foldseek 3Di:
DDDDDDDDDDDDDDDDDDDDDPPPPPPPPPQQFDDPVRLVVVVVVQPPDDPPQLDDDPPDPPDCLDDLLCLLLVQLNCVLRVVDALVSNVVSCVVQPDDDDPVLNVLSVLSNVLSVVQVVLSVVLQVVQQDPVRDGDVVSLSPDPSSSRSNRNCVVSSVCSCVSNVVSVVSSVVVVVVVVPDD

Solvent-accessible surface area (backbone atoms only — not comparable to full-atom values): 11238 Å² total; per-residue (Å²): 139,88,88,87,83,87,83,90,85,81,93,76,86,82,80,88,87,80,86,83,84,73,76,74,77,70,78,79,70,70,78,68,60,46,49,72,64,58,51,51,54,54,56,64,74,39,70,99,45,76,78,52,83,40,61,70,76,92,67,76,87,81,74,86,62,48,71,70,40,48,47,22,34,49,37,26,44,38,35,54,37,68,53,44,58,55,65,58,33,50,64,33,50,62,84,45,88,75,78,84,51,69,71,37,53,52,34,46,55,52,47,34,62,46,34,78,70,39,42,67,58,48,48,54,53,51,59,73,41,37,45,99,84,67,52,67,45,53,73,62,47,70,71,30,67,68,50,48,54,43,47,18,56,40,60,72,51,53,88,44,53,57,43,52,30,55,48,38,48,51,52,36,51,54,52,48,53,64,74,63,63,74,133

Organism: NCBI:txid449393

Nearest PDB structures (foldseek):
  1ggq-assembly1_A  TM=3.727E-01  e=1.944E+00  Borreliella burgdorferi B31

Radius of gyration: 27.55 Å; Cα contacts (8 Å, |Δi|>4): 131; chains: 1; bounding box: 51×80×91 Å

Mean predicted aligned error: 11.96 Å